Protein AF-A0A921V2U1-F1 (afdb_monomer_lite)

InterPro domains:
  IPR005200 Endo-1,3(4)-beta-glucanase [PS52008] (58-215)
  IPR005200 Endo-1,3(4)-beta-glucanase [PTHR31983] (53-215)

Radius of gyration: 26.89 Å; chains: 1; bounding box: 51×58×87 Å

Foldseek 3Di:
DDDDDDDDDDDPPDPPPPPPPPPDDPCPDDPDDPPPPDDPVVVVVVVVPDDPDPDDPPDPPCPDPPHDPDDDDPDCVVDPDDPCVCVVWNQQAADPLQPVDDDDCPDQCNQQRTDPPDLVDFGDWGDLPQWTWGQGSDPPGAIFIARQVVQKDWAPDDPNDTPDIDGDGDRPDGDDDPLSHPDHWRWHFYDDDPNWTKIWTARPVPRDIDIDTRD

Sequence (215 aa):
MKVTTWLQAAVLTATATQIPVVFGDADVGDGYNFLQGTVAGATEKLIGTISPSNTAQQDSTSGGYFAPFGTDAPSEELFQRNGSLSKIVPIINVAEEALNQPIPTNDWWGNLIHVTDQKNVTNFQAYANPYALKLPREAPYGIQTCYSYTYREMAPEVNGTFKWYNHSFHNDITLSAEEFFSYEPTYEAYAWDEGGVKLRTCDVAGGKCMDSALV

Organism: NCBI:txid325452

Secondary structure (DSSP, 8-state):
-----------------------------TT--TTTTSSHHHHHHHHTT----SS---------TTS-S--SPPPTTTS----GGGGTS---SB-GGGTTSPPPSSSTTGGGT---S-TTSPPPPEEETTEEEE--SSSSPSEEEE-GGGGEEEPPPBTTB-S-EEE-----EEE--GGGGSSPPEEEEEEE-SS-EEEEEE-TTT--EEEEEE-

pLDDT: mean 75.09, std 22.87, range [30.86, 96.5]

Structure (mmCIF, N/CA/C/O backbone):
data_AF-A0A921V2U1-F1
#
_entry.id   AF-A0A921V2U1-F1
#
loop_
_atom_site.group_PDB
_atom_site.id
_atom_site.type_symbol
_atom_site.label_atom_id
_atom_site.label_alt_id
_atom_site.label_comp_id
_atom_site.label_asym_id
_atom_site.label_entity_id
_atom_site.label_seq_id
_atom_site.pdbx_PDB_ins_code
_atom_site.Cartn_x
_atom_site.Cartn_y
_atom_site.Cartn_z
_atom_site.occupancy
_atom_site.B_iso_or_equiv
_atom_site.auth_seq_id
_atom_site.auth_comp_id
_atom_site.auth_asym_id
_atom_site.auth_atom_id
_atom_site.pdbx_PDB_model_num
ATOM 1 N N . MET A 1 1 ? 32.350 27.135 -43.087 1.00 36.09 1 MET A N 1
ATOM 2 C CA . MET A 1 1 ? 33.671 27.346 -42.453 1.00 36.09 1 MET A CA 1
ATOM 3 C C . MET A 1 1 ? 33.468 28.180 -41.195 1.00 36.09 1 MET A C 1
ATOM 5 O O . MET A 1 1 ? 32.918 29.262 -41.313 1.00 36.09 1 MET A O 1
ATOM 9 N N . LYS A 1 2 ? 33.908 27.646 -40.046 1.00 33.62 2 LYS A N 1
ATOM 10 C CA . LYS A 1 2 ? 34.035 28.270 -38.711 1.00 33.62 2 LYS A CA 1
ATOM 11 C C . LYS A 1 2 ? 32.736 28.664 -37.985 1.00 33.62 2 LYS A C 1
ATOM 13 O O . L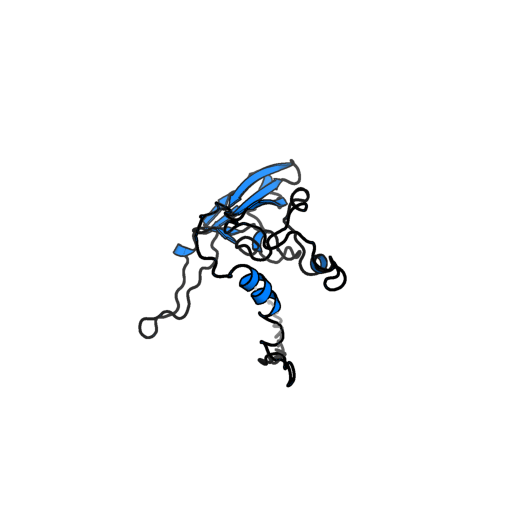YS A 1 2 ? 32.260 29.786 -38.072 1.00 33.62 2 LYS A O 1
ATOM 18 N N . VAL A 1 3 ? 32.234 27.702 -37.209 1.00 35.72 3 VAL A N 1
ATOM 19 C CA . VAL A 1 3 ? 31.329 27.907 -36.071 1.00 35.72 3 VAL A CA 1
ATOM 20 C C . VAL A 1 3 ? 32.218 28.153 -34.848 1.00 35.72 3 VAL A C 1
ATOM 22 O O . VAL A 1 3 ? 33.087 27.330 -34.563 1.00 35.72 3 VAL A O 1
ATOM 25 N N . THR A 1 4 ? 32.042 29.278 -34.159 1.00 40.25 4 THR A N 1
ATOM 26 C CA . THR A 1 4 ? 32.718 29.572 -32.884 1.00 40.25 4 THR A CA 1
ATOM 27 C C . THR A 1 4 ? 31.669 29.612 -31.785 1.00 40.25 4 THR A C 1
ATOM 29 O O . THR A 1 4 ? 30.909 30.569 -31.668 1.00 40.25 4 THR A O 1
ATOM 32 N N . THR A 1 5 ? 31.617 28.534 -31.013 1.00 39.47 5 THR A N 1
ATOM 33 C CA . THR A 1 5 ? 30.814 28.368 -29.804 1.00 39.47 5 THR A CA 1
ATOM 34 C C . THR A 1 5 ? 31.562 28.997 -28.631 1.00 39.47 5 THR A C 1
ATOM 36 O O . THR A 1 5 ? 32.700 28.626 -28.355 1.00 39.47 5 THR A O 1
ATOM 39 N N . TRP A 1 6 ? 30.934 29.938 -27.930 1.00 34.28 6 TRP A N 1
ATOM 40 C CA . TRP A 1 6 ? 31.413 30.416 -26.635 1.00 34.28 6 TRP A CA 1
ATOM 41 C C . TRP A 1 6 ? 30.780 29.550 -25.542 1.00 34.28 6 TRP A C 1
ATOM 43 O O . TRP A 1 6 ? 29.579 29.637 -25.302 1.00 34.28 6 TRP A O 1
ATOM 53 N N . LEU A 1 7 ? 31.580 28.689 -24.907 1.00 33.00 7 LEU A N 1
ATOM 54 C CA . LEU A 1 7 ? 31.216 28.026 -23.654 1.00 33.00 7 LEU A CA 1
ATOM 55 C C . LEU A 1 7 ? 31.505 28.985 -22.494 1.00 33.00 7 LEU A C 1
ATOM 57 O O . LEU A 1 7 ? 32.657 29.346 -22.263 1.00 33.00 7 LEU A O 1
ATOM 61 N N . GLN A 1 8 ? 30.474 29.357 -21.739 1.00 34.97 8 GLN A N 1
ATOM 62 C CA . GLN A 1 8 ? 30.645 29.855 -20.378 1.00 34.97 8 GLN A CA 1
ATOM 63 C C . GLN A 1 8 ? 30.523 28.665 -19.424 1.00 34.97 8 GLN A C 1
ATOM 65 O O . GLN A 1 8 ? 29.463 28.056 -19.310 1.00 34.97 8 GLN A O 1
ATOM 70 N N . ALA A 1 9 ? 31.625 28.316 -18.763 1.00 35.47 9 ALA A N 1
ATOM 71 C CA . ALA A 1 9 ? 31.624 27.382 -17.648 1.00 35.47 9 ALA A CA 1
ATOM 72 C C . ALA A 1 9 ? 31.289 28.161 -16.368 1.00 35.47 9 ALA A C 1
ATOM 74 O O . ALA A 1 9 ? 32.094 28.965 -15.901 1.00 35.47 9 ALA A O 1
ATOM 75 N N . ALA A 1 10 ? 30.102 27.936 -15.807 1.00 34.59 10 ALA A N 1
ATOM 76 C CA . ALA A 1 10 ? 29.774 28.374 -14.458 1.00 34.59 10 ALA A CA 1
ATOM 77 C C . ALA A 1 10 ? 30.182 27.266 -13.478 1.00 34.59 10 ALA A C 1
ATOM 79 O O . ALA A 1 10 ? 29.562 26.205 -13.428 1.00 34.59 10 ALA A O 1
ATOM 80 N N . VAL A 1 11 ? 31.247 27.503 -12.713 1.00 33.59 11 VAL A N 1
ATOM 81 C CA . VAL A 1 11 ? 31.607 26.670 -11.562 1.00 33.59 11 VAL A CA 1
ATOM 82 C C . VAL A 1 11 ? 30.695 27.078 -10.406 1.00 33.59 11 VAL A C 1
ATOM 84 O O . VAL A 1 11 ? 30.912 28.104 -9.769 1.00 33.59 11 VAL A O 1
ATOM 87 N N . LEU A 1 12 ? 29.651 26.291 -10.151 1.00 31.42 12 LEU A N 1
ATOM 88 C CA . LEU A 1 12 ? 28.877 26.372 -8.913 1.00 31.42 12 LEU A CA 1
ATOM 89 C C . LEU A 1 12 ? 29.642 25.616 -7.821 1.00 31.42 12 LEU A C 1
ATOM 91 O O . LEU A 1 12 ? 29.564 24.396 -7.706 1.00 31.42 12 LEU A O 1
ATOM 95 N N . THR A 1 13 ? 30.405 26.350 -7.016 1.00 32.53 13 THR A N 1
ATOM 96 C CA . THR A 1 13 ? 30.882 25.871 -5.717 1.00 32.53 13 THR A CA 1
ATOM 97 C C . THR A 1 13 ? 29.682 25.702 -4.787 1.00 32.53 13 THR A C 1
ATOM 99 O O . THR A 1 13 ? 29.199 26.673 -4.208 1.00 32.53 13 THR A O 1
ATOM 102 N N . ALA A 1 14 ? 29.187 24.471 -4.650 1.00 34.34 14 ALA A N 1
ATOM 103 C CA . ALA A 1 14 ? 28.256 24.113 -3.589 1.00 34.34 14 ALA A CA 1
ATOM 104 C C . ALA A 1 14 ? 29.018 24.136 -2.256 1.00 34.34 14 ALA A C 1
ATOM 106 O O . ALA A 1 14 ? 29.810 23.243 -1.957 1.00 34.34 14 ALA A O 1
ATOM 107 N N . THR A 1 15 ? 28.811 25.178 -1.453 1.00 32.22 15 THR A N 1
ATOM 108 C CA . THR A 1 15 ? 29.214 25.174 -0.047 1.00 32.22 15 THR A CA 1
ATOM 109 C C . THR A 1 15 ? 28.328 24.176 0.690 1.00 32.22 15 THR A C 1
ATOM 111 O O . THR A 1 15 ? 27.175 24.474 0.996 1.00 32.22 15 THR A O 1
ATOM 114 N N . ALA A 1 16 ? 28.849 22.977 0.947 1.00 35.09 16 ALA A N 1
ATOM 115 C CA . ALA A 1 16 ? 28.218 22.024 1.845 1.00 35.09 16 ALA A CA 1
ATOM 116 C C . ALA A 1 16 ? 28.264 22.595 3.270 1.00 35.09 16 ALA A C 1
ATOM 118 O O . ALA A 1 16 ? 29.286 22.524 3.950 1.00 35.09 16 ALA A O 1
ATOM 119 N N . THR A 1 17 ? 27.162 23.183 3.730 1.00 31.38 17 THR A N 1
ATOM 120 C CA . THR A 1 17 ? 26.935 23.389 5.160 1.00 31.38 17 THR A CA 1
ATOM 121 C C . THR A 1 17 ? 26.749 22.017 5.793 1.00 31.38 17 THR A C 1
ATOM 123 O O . THR A 1 17 ? 25.675 21.424 5.710 1.00 31.38 17 THR A O 1
ATOM 126 N N . GLN A 1 18 ? 27.820 21.485 6.381 1.00 32.91 18 GLN A N 1
ATOM 127 C CA . GLN A 1 18 ? 27.741 20.336 7.272 1.00 32.91 18 GLN A CA 1
ATOM 128 C C . GLN A 1 18 ? 26.907 20.749 8.487 1.00 32.91 18 GLN A C 1
ATOM 130 O O . GLN A 1 18 ? 27.381 21.478 9.355 1.00 32.91 18 GLN A O 1
ATOM 135 N N . ILE A 1 19 ? 25.650 20.309 8.532 1.00 31.53 19 ILE A N 1
ATOM 136 C CA . ILE A 1 19 ? 24.893 20.281 9.780 1.00 31.53 19 ILE A CA 1
ATOM 137 C C . ILE A 1 19 ? 25.487 19.115 10.578 1.00 31.53 19 ILE A C 1
ATOM 139 O O . ILE A 1 19 ? 25.433 17.981 10.091 1.00 31.53 19 ILE A O 1
ATOM 143 N N . PRO A 1 20 ? 26.104 19.344 11.748 1.00 30.86 20 PRO A N 1
ATOM 144 C CA . PRO A 1 20 ? 26.552 18.241 12.578 1.00 30.86 20 PRO A CA 1
ATOM 145 C C . PRO A 1 20 ? 25.321 17.435 12.997 1.00 30.86 20 PRO A C 1
ATOM 147 O O . PRO A 1 20 ? 24.426 17.946 13.669 1.00 30.86 20 PRO A O 1
ATOM 150 N N . VAL A 1 21 ? 25.267 16.172 12.574 1.00 34.09 21 VAL A N 1
ATOM 151 C CA . VAL A 1 21 ? 24.335 15.194 13.133 1.00 34.09 21 VAL A CA 1
ATOM 152 C C . VAL A 1 21 ? 24.765 14.983 14.579 1.00 34.09 21 VAL A C 1
ATOM 154 O O . VAL A 1 21 ? 25.794 14.363 14.849 1.00 34.09 21 VAL A O 1
ATOM 157 N N . VAL A 1 22 ? 24.006 15.553 15.509 1.00 31.59 22 VAL A N 1
ATOM 158 C CA . VAL A 1 22 ? 24.137 15.250 16.931 1.00 31.59 22 VAL A CA 1
ATOM 159 C C . VAL A 1 22 ? 23.578 13.843 17.123 1.00 31.59 22 VAL A C 1
ATOM 161 O O . VAL A 1 22 ? 22.370 13.649 17.192 1.00 31.59 22 VAL A O 1
ATOM 164 N N . PHE A 1 23 ? 24.463 12.848 17.161 1.00 37.97 23 PHE A N 1
ATOM 165 C CA . PHE A 1 23 ? 24.154 11.557 17.768 1.00 37.97 23 PHE A CA 1
ATOM 166 C C . PHE A 1 23 ? 24.204 11.743 19.283 1.00 37.97 23 PHE A C 1
ATOM 168 O O . PHE A 1 23 ? 25.242 11.560 19.915 1.00 37.97 23 PHE A O 1
ATOM 175 N N . GLY A 1 24 ? 23.085 12.175 19.844 1.00 33.09 24 GLY A N 1
ATOM 176 C CA . GLY A 1 24 ? 22.833 12.160 21.273 1.00 33.09 24 GLY A CA 1
ATOM 177 C C . GLY A 1 24 ? 21.366 11.834 21.459 1.00 33.09 24 GLY A C 1
ATOM 178 O O . GLY A 1 24 ? 20.521 12.546 20.914 1.00 33.09 24 GLY A O 1
ATOM 179 N N . ASP A 1 25 ? 21.069 10.750 22.177 1.00 38.81 25 ASP A N 1
ATOM 180 C CA . ASP A 1 25 ? 19.735 10.569 22.744 1.00 38.81 25 ASP A CA 1
ATOM 181 C C . ASP A 1 25 ? 19.353 11.856 23.480 1.00 38.81 25 ASP A C 1
ATOM 183 O O . ASP A 1 25 ? 20.205 12.507 24.094 1.00 38.81 25 ASP A O 1
ATOM 187 N N . ALA A 1 26 ? 18.086 12.258 23.375 1.00 46.59 26 ALA A N 1
ATOM 188 C CA . ALA A 1 26 ? 17.597 13.400 24.128 1.00 46.59 26 ALA A CA 1
ATOM 189 C C . ALA A 1 26 ? 17.880 13.148 25.615 1.00 46.59 26 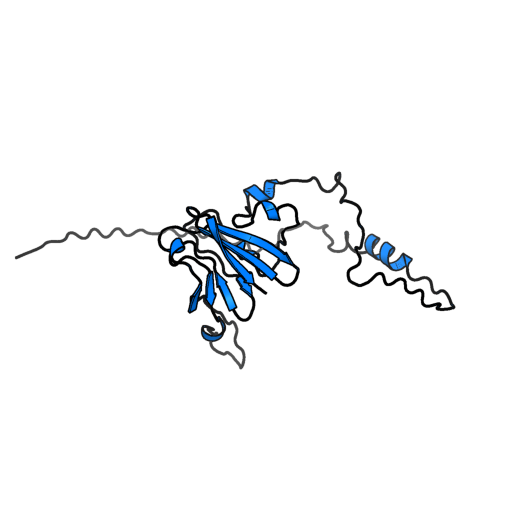ALA A C 1
ATOM 191 O O . ALA A 1 26 ? 17.394 12.166 26.175 1.00 46.59 26 ALA A O 1
ATOM 192 N N . ASP A 1 27 ? 18.688 14.018 26.225 1.00 51.81 27 ASP A N 1
ATOM 193 C CA . ASP A 1 27 ? 18.986 14.003 27.654 1.00 51.81 27 ASP A CA 1
ATOM 194 C C . ASP A 1 27 ? 17.697 14.308 28.428 1.00 51.81 27 ASP A C 1
ATOM 196 O O . ASP A 1 27 ? 17.327 15.453 28.697 1.00 51.81 27 ASP A O 1
ATOM 200 N N . VAL A 1 28 ? 16.934 13.255 28.696 1.00 56.31 28 VAL A N 1
ATOM 201 C CA . VAL A 1 28 ? 15.896 13.226 29.716 1.00 56.31 28 VAL A CA 1
ATOM 202 C C . VAL A 1 28 ? 16.651 13.283 31.037 1.00 56.31 28 VAL A C 1
ATOM 204 O O . VAL A 1 28 ? 17.180 12.274 31.472 1.00 56.31 28 VAL A O 1
ATOM 207 N N . GLY A 1 29 ? 16.800 14.476 31.614 1.00 47.84 29 GLY A N 1
ATOM 208 C CA . GLY A 1 29 ? 17.687 14.703 32.761 1.00 47.84 29 GLY A CA 1
ATOM 209 C C . GLY A 1 29 ? 17.532 13.710 33.926 1.00 47.84 29 GLY A C 1
ATOM 210 O O . GLY A 1 29 ? 16.526 13.005 34.047 1.00 47.84 29 GLY A O 1
ATOM 211 N N . ASP A 1 30 ? 18.541 13.682 34.802 1.00 47.56 30 ASP A N 1
ATOM 212 C CA . ASP A 1 30 ? 18.658 12.766 35.946 1.00 47.56 30 ASP A CA 1
ATOM 213 C C . ASP A 1 30 ? 17.358 12.681 36.769 1.00 47.56 30 ASP A C 1
ATOM 215 O O . ASP A 1 30 ? 17.042 13.549 37.586 1.00 47.56 30 ASP A O 1
ATOM 219 N N . GLY A 1 31 ? 16.581 11.621 36.538 1.00 49.28 31 GLY A N 1
ATOM 220 C CA . GLY A 1 31 ? 15.286 11.424 37.188 1.00 49.28 31 GLY A CA 1
ATOM 221 C C . GLY A 1 31 ? 14.279 10.590 36.401 1.00 49.28 31 GLY A C 1
ATOM 222 O O . GLY A 1 31 ? 13.340 10.077 37.006 1.00 49.28 31 GLY A O 1
ATOM 223 N N . TYR A 1 32 ? 14.463 10.394 35.090 1.00 43.62 32 TYR A N 1
ATOM 224 C CA . TYR A 1 32 ? 13.631 9.447 34.346 1.00 43.62 32 TYR A CA 1
ATOM 225 C C . TYR A 1 32 ? 14.032 8.005 34.691 1.00 43.62 32 TYR A C 1
ATOM 227 O O . TYR A 1 32 ? 15.164 7.571 34.492 1.00 43.62 32 TYR A O 1
ATOM 235 N N . ASN A 1 33 ? 13.091 7.234 35.226 1.00 49.22 33 ASN A N 1
ATOM 236 C CA . ASN A 1 33 ? 13.248 5.797 35.380 1.00 49.22 33 ASN A CA 1
ATOM 237 C C . ASN A 1 33 ? 12.232 5.124 34.455 1.00 49.22 33 ASN A C 1
ATOM 239 O O . ASN A 1 33 ? 11.028 5.293 34.628 1.00 49.22 33 ASN A O 1
ATOM 243 N N . PHE A 1 34 ? 12.704 4.357 33.469 1.00 45.34 34 PHE A N 1
ATOM 244 C CA . PHE A 1 34 ? 11.860 3.609 32.521 1.00 45.34 34 PHE A CA 1
ATOM 245 C C . PHE A 1 34 ? 10.819 2.710 33.225 1.00 45.34 34 PHE A C 1
ATOM 247 O O . PHE A 1 34 ? 9.774 2.375 32.670 1.00 45.34 34 PHE A O 1
ATOM 254 N N . LEU A 1 35 ? 11.079 2.356 34.486 1.00 48.06 35 LEU A N 1
ATOM 255 C CA . LEU A 1 35 ? 10.222 1.519 35.319 1.00 48.06 35 LEU A CA 1
ATOM 256 C C . LEU A 1 35 ? 9.142 2.290 36.096 1.00 48.06 35 LEU A C 1
ATOM 258 O O . LEU A 1 35 ? 8.290 1.664 36.717 1.00 48.06 35 LEU A O 1
ATOM 262 N N . GLN A 1 36 ? 9.148 3.626 36.091 1.00 47.00 36 GLN A N 1
ATOM 263 C CA . GLN A 1 36 ? 8.270 4.424 36.959 1.00 47.00 36 GLN A CA 1
ATOM 264 C C . GLN A 1 36 ? 6.812 4.496 36.478 1.00 47.00 36 GLN A C 1
ATOM 266 O O . GLN A 1 36 ? 5.949 4.939 37.230 1.00 47.00 36 GLN A O 1
ATOM 271 N N . GLY A 1 37 ? 6.530 4.045 35.251 1.00 51.06 37 GLY A N 1
ATOM 272 C CA . GLY A 1 37 ? 5.197 4.119 34.643 1.00 51.06 37 GLY A CA 1
ATOM 273 C C . GLY A 1 37 ? 4.597 2.789 34.194 1.00 51.06 37 GLY A C 1
ATOM 274 O O . GLY A 1 37 ? 3.480 2.791 33.684 1.00 51.06 37 GLY A O 1
ATOM 275 N N . THR A 1 38 ? 5.290 1.660 34.368 1.00 55.41 38 THR A N 1
ATOM 276 C CA . THR A 1 38 ? 4.850 0.402 33.753 1.00 55.41 38 THR A CA 1
ATOM 277 C C . THR A 1 38 ? 4.665 -0.703 34.782 1.00 55.41 38 THR A C 1
ATOM 279 O O . THR A 1 38 ? 5.451 -0.895 35.705 1.00 55.41 38 THR A O 1
ATOM 282 N N . VAL A 1 39 ? 3.627 -1.487 34.521 1.00 52.22 39 VAL A N 1
ATOM 283 C CA . VAL A 1 39 ? 3.285 -2.791 35.080 1.00 52.22 39 VAL A CA 1
ATOM 284 C C . VAL A 1 39 ? 2.308 -2.764 36.258 1.00 52.22 39 VAL A C 1
ATOM 286 O O . VAL A 1 39 ? 1.248 -3.326 36.061 1.00 52.22 39 VAL A O 1
ATOM 289 N N . ALA A 1 40 ? 2.515 -2.086 37.396 1.00 42.81 40 ALA A N 1
ATOM 290 C CA . ALA A 1 40 ? 1.688 -2.325 38.607 1.00 42.81 40 ALA A CA 1
ATOM 291 C C . ALA A 1 40 ? 0.148 -2.322 38.398 1.00 42.81 40 ALA A C 1
ATOM 293 O O . ALA A 1 40 ? -0.514 -3.296 38.752 1.00 42.81 40 ALA A O 1
ATOM 294 N N . GLY A 1 41 ? -0.421 -1.299 37.746 1.00 44.69 41 GLY A N 1
ATOM 295 C CA . GLY A 1 41 ? -1.868 -1.245 37.464 1.00 44.69 41 GLY A CA 1
ATOM 296 C C . GLY A 1 41 ? -2.349 -2.239 36.393 1.00 44.69 41 GLY A C 1
ATOM 297 O O . GLY A 1 41 ? -3.498 -2.675 36.412 1.00 44.69 41 GLY A O 1
ATOM 298 N N . ALA A 1 42 ? -1.465 -2.651 35.478 1.00 46.94 42 ALA A N 1
ATOM 299 C CA . ALA A 1 42 ? -1.739 -3.715 34.511 1.00 46.94 42 ALA A CA 1
ATOM 300 C C . ALA A 1 42 ? -1.588 -5.112 35.145 1.00 46.94 42 ALA A C 1
ATOM 302 O O . ALA A 1 42 ? -2.354 -6.018 34.816 1.00 46.94 42 ALA A O 1
ATOM 303 N N . THR A 1 43 ? -0.664 -5.285 36.099 1.00 46.97 43 THR A N 1
ATOM 304 C CA . THR A 1 43 ? -0.513 -6.514 36.885 1.00 46.97 43 THR A CA 1
ATOM 305 C C . THR A 1 43 ? -1.684 -6.708 37.828 1.00 46.97 43 THR A C 1
ATOM 307 O O . THR A 1 43 ? -2.134 -7.833 37.968 1.00 46.97 43 THR A O 1
ATOM 310 N N . GLU A 1 44 ? -2.226 -5.661 38.451 1.00 45.59 44 GLU A N 1
ATOM 311 C CA . GLU A 1 44 ? -3.405 -5.803 39.318 1.00 45.59 44 GLU A CA 1
ATOM 312 C C . GLU A 1 44 ? -4.631 -6.305 38.540 1.00 45.59 44 GLU A C 1
ATOM 314 O O . GLU A 1 44 ? -5.371 -7.155 39.040 1.00 45.59 44 GLU A O 1
ATOM 319 N N . LYS A 1 45 ? -4.778 -5.903 37.268 1.00 47.41 45 LYS A N 1
ATOM 320 C CA . LYS A 1 45 ? -5.805 -6.446 36.361 1.00 47.41 45 LYS A CA 1
ATOM 321 C C . LYS A 1 45 ? -5.541 -7.907 35.947 1.00 47.41 45 LYS A C 1
ATOM 323 O O . LYS A 1 45 ? -6.483 -8.609 35.596 1.00 47.41 45 LYS A O 1
ATOM 328 N N . LEU A 1 46 ? -4.288 -8.373 36.011 1.00 47.12 46 LEU A N 1
ATOM 329 C CA . LEU A 1 46 ? -3.878 -9.763 35.741 1.00 47.12 46 LEU A CA 1
ATOM 330 C C . LEU A 1 46 ? -3.938 -10.667 36.989 1.00 47.12 46 LEU A C 1
ATOM 332 O O . LEU A 1 46 ? -4.229 -11.855 36.878 1.00 47.12 46 LEU A O 1
ATOM 336 N N . ILE A 1 47 ? -3.671 -10.124 38.180 1.00 44.44 47 ILE A N 1
ATOM 337 C CA . ILE A 1 47 ? -3.612 -10.868 39.450 1.00 44.44 47 ILE A CA 1
ATOM 338 C C . ILE A 1 47 ? -5.020 -11.139 40.003 1.00 44.44 47 ILE A C 1
ATOM 340 O O . ILE A 1 47 ? -5.221 -12.135 40.700 1.00 44.44 47 ILE A O 1
ATOM 344 N N . GLY A 1 48 ? -6.023 -10.337 39.622 1.00 42.22 48 GLY A N 1
ATOM 345 C CA . GLY A 1 48 ? -7.429 -10.552 39.986 1.00 42.22 48 GLY A CA 1
ATOM 346 C C . GLY A 1 48 ? -8.034 -11.895 39.541 1.00 42.22 48 GLY A C 1
ATOM 347 O O . GLY A 1 48 ? -9.106 -12.255 40.022 1.00 42.22 48 GLY A O 1
ATOM 348 N N . THR A 1 49 ? -7.355 -12.663 38.681 1.00 46.94 49 THR A N 1
ATOM 349 C CA . THR A 1 49 ? -7.857 -13.942 38.141 1.00 46.94 49 THR A CA 1
ATOM 350 C C . THR A 1 49 ? -7.133 -15.176 38.693 1.00 46.94 49 THR A C 1
ATOM 352 O O . THR A 1 49 ? -7.471 -16.295 38.319 1.00 46.94 49 THR A O 1
ATOM 355 N N . ILE A 1 50 ? -6.157 -15.030 39.599 1.00 42.00 50 ILE A N 1
ATOM 356 C CA . ILE A 1 50 ? -5.426 -16.178 40.164 1.00 42.00 50 ILE A CA 1
ATOM 357 C C . ILE A 1 50 ? -5.650 -16.242 41.676 1.00 42.00 50 ILE A C 1
ATOM 359 O O . ILE A 1 50 ? -4.775 -15.937 42.480 1.00 42.00 50 ILE A O 1
ATOM 363 N N . SER A 1 51 ? -6.849 -16.671 42.070 1.00 40.47 51 SER A N 1
ATOM 364 C CA . SER A 1 51 ? -7.052 -17.298 43.379 1.00 40.47 51 SER A CA 1
ATOM 365 C C . SER A 1 51 ? -6.984 -18.818 43.201 1.00 40.47 51 SER A C 1
ATOM 367 O O . SER A 1 51 ? -7.648 -19.336 42.304 1.00 40.47 51 SER A O 1
ATOM 369 N N . PRO A 1 52 ? -6.221 -19.565 44.019 1.00 40.53 52 PRO A N 1
ATOM 370 C CA . PRO A 1 52 ? -6.216 -21.019 43.957 1.00 40.53 52 PRO A CA 1
ATOM 371 C C . PRO A 1 52 ? -7.518 -21.546 44.573 1.00 40.53 52 PRO A C 1
ATOM 373 O O . PRO A 1 52 ? -7.589 -21.809 45.773 1.00 40.53 52 PRO A O 1
ATOM 376 N N . SER A 1 53 ? -8.574 -21.682 43.770 1.00 37.19 53 SER A N 1
ATOM 377 C CA . SER A 1 53 ? -9.745 -22.455 44.170 1.00 37.19 53 SER A CA 1
ATOM 378 C C . SER A 1 53 ? -9.524 -23.922 43.811 1.00 37.19 53 SER A C 1
ATOM 380 O O . SER A 1 53 ? -9.405 -24.323 42.654 1.00 37.19 53 SER A O 1
ATOM 382 N N . ASN A 1 54 ? -9.446 -24.747 44.851 1.00 48.50 54 ASN A N 1
ATOM 383 C CA . ASN A 1 54 ? -9.616 -26.186 44.724 1.00 48.50 54 ASN A CA 1
ATOM 384 C C . ASN A 1 54 ? -10.970 -26.474 44.046 1.00 48.50 54 ASN A C 1
ATOM 386 O O . ASN A 1 54 ? -11.955 -25.806 44.348 1.00 48.50 54 ASN A O 1
ATOM 390 N N . THR A 1 55 ? -11.000 -27.500 43.187 1.00 42.59 55 THR A N 1
ATOM 391 C CA . THR A 1 55 ? -12.086 -27.933 42.274 1.00 42.59 55 THR A CA 1
ATOM 392 C C . THR A 1 55 ? -12.217 -27.131 40.975 1.00 42.59 55 THR A C 1
ATOM 394 O O . THR A 1 55 ? -13.006 -26.203 40.847 1.00 42.59 55 THR A O 1
ATOM 397 N N . ALA A 1 56 ? -11.455 -27.558 39.964 1.00 36.19 56 ALA A N 1
ATOM 398 C CA . ALA A 1 56 ? -11.611 -27.116 38.585 1.00 36.19 56 ALA A CA 1
ATOM 399 C C . ALA A 1 56 ? -12.884 -27.726 37.973 1.00 36.19 56 ALA A C 1
ATOM 401 O O . ALA A 1 56 ? -12.855 -28.804 37.380 1.00 36.19 56 ALA A O 1
ATOM 402 N N . GLN A 1 57 ? -14.009 -27.028 38.113 1.00 40.31 57 GLN A N 1
ATOM 403 C CA . GLN A 1 57 ? -15.046 -27.067 37.092 1.00 40.31 57 GLN A CA 1
ATOM 404 C C . GLN A 1 57 ? -14.562 -26.141 35.975 1.00 40.31 57 GLN A C 1
ATOM 406 O O . GLN A 1 57 ? -14.419 -24.937 36.170 1.00 40.31 57 GLN A O 1
ATOM 411 N N . GLN A 1 58 ? -14.198 -26.731 34.839 1.00 40.91 58 GLN A N 1
ATOM 412 C CA . GLN A 1 58 ? -13.751 -26.014 33.653 1.00 40.91 58 GLN A CA 1
ATOM 413 C C . GLN A 1 58 ? -14.956 -25.274 33.057 1.00 40.91 58 GLN A C 1
ATOM 415 O O . GLN A 1 58 ? -15.633 -25.784 32.166 1.00 40.91 58 GLN A O 1
ATOM 420 N N . ASP A 1 59 ? -15.260 -24.095 33.598 1.00 40.84 59 ASP A N 1
ATOM 421 C CA . ASP A 1 59 ? -16.218 -23.186 32.987 1.00 40.84 59 ASP A CA 1
ATOM 422 C C . ASP A 1 59 ? -15.668 -22.753 31.627 1.00 40.84 59 ASP A C 1
ATOM 424 O O . ASP A 1 59 ? -14.551 -22.256 31.486 1.00 40.84 59 ASP A O 1
ATOM 428 N N . SER A 1 60 ? -16.479 -22.988 30.601 1.00 48.50 60 SER A N 1
ATOM 429 C CA . SER A 1 60 ? -16.223 -22.681 29.195 1.00 48.50 60 SER A CA 1
ATOM 430 C C . SER A 1 60 ? -16.290 -21.169 28.906 1.00 48.50 60 SER A C 1
ATOM 432 O O . SER A 1 60 ? -16.833 -20.747 27.884 1.00 48.50 60 SER A O 1
ATOM 434 N N . THR A 1 61 ? -15.755 -20.318 29.779 1.00 52.25 61 THR A N 1
ATOM 435 C CA . THR A 1 61 ? -15.634 -18.877 29.533 1.00 52.25 61 THR A CA 1
ATOM 436 C C . THR A 1 61 ? -14.336 -18.605 28.780 1.00 52.25 61 THR A C 1
ATOM 438 O O . THR A 1 61 ? -13.365 -18.053 29.287 1.00 52.25 61 THR A O 1
ATOM 441 N N . SER A 1 62 ? -14.333 -19.024 27.515 1.00 50.50 62 SER A N 1
ATOM 442 C CA . SER A 1 62 ? -13.354 -18.623 26.508 1.00 50.50 62 SER A CA 1
ATOM 443 C C . SER A 1 62 ? -13.429 -17.104 26.293 1.00 50.50 62 SER A C 1
ATOM 445 O O . SER A 1 62 ? -14.022 -16.627 25.324 1.00 50.50 62 SER A O 1
ATOM 447 N N . GLY A 1 63 ? -12.801 -16.328 27.173 1.00 61.97 63 GLY A N 1
ATOM 448 C CA . GLY A 1 63 ? -12.239 -15.036 26.791 1.00 61.97 63 GLY A CA 1
ATOM 449 C C . GLY A 1 63 ? -11.095 -15.319 25.822 1.00 61.97 63 GLY A C 1
ATOM 450 O O . GLY A 1 63 ? -9.962 -15.515 26.246 1.00 61.97 63 GLY A O 1
ATOM 451 N N . GLY A 1 64 ? -11.426 -15.503 24.542 1.00 79.25 64 GLY A N 1
ATOM 452 C CA . GLY A 1 64 ? -10.478 -15.935 23.514 1.00 79.25 64 GLY A CA 1
ATOM 453 C C . GLY A 1 64 ? -9.375 -14.903 23.263 1.00 79.25 64 GLY A C 1
ATOM 454 O O . GLY A 1 64 ? -9.511 -13.743 23.638 1.00 79.25 64 GLY A O 1
ATOM 455 N N . TYR A 1 65 ? -8.305 -15.309 22.573 1.00 83.75 65 TYR A N 1
ATOM 456 C CA . TYR A 1 65 ? -7.162 -14.447 22.220 1.00 83.75 65 TYR A CA 1
ATOM 457 C C . TYR A 1 65 ? -7.533 -13.130 21.506 1.00 83.75 65 TYR A C 1
ATOM 459 O O . TYR A 1 65 ? -6.756 -12.184 21.548 1.00 83.75 65 TYR A O 1
ATOM 467 N N . PHE A 1 66 ? -8.715 -13.059 20.888 1.00 86.62 66 PHE A N 1
ATOM 468 C CA . PHE A 1 66 ? -9.238 -11.875 20.195 1.00 86.62 66 PHE A CA 1
ATOM 469 C C . PHE A 1 66 ? -10.261 -11.069 21.018 1.00 86.62 66 PHE A C 1
ATOM 471 O O . PHE A 1 66 ? -10.911 -10.169 20.489 1.00 86.62 66 PHE A O 1
ATOM 478 N N . ALA A 1 67 ? -10.466 -11.397 22.298 1.00 90.69 67 ALA A N 1
ATOM 479 C CA . ALA A 1 67 ? -11.383 -10.651 23.153 1.00 90.69 67 ALA A CA 1
ATOM 480 C C . ALA A 1 67 ? -10.801 -9.264 23.505 1.00 90.69 67 ALA A C 1
ATOM 482 O O . ALA A 1 67 ? -9.609 -9.156 23.805 1.00 90.69 67 ALA A O 1
ATOM 483 N N . PRO A 1 68 ? -11.620 -8.196 23.513 1.00 88.31 68 PRO A N 1
ATOM 484 C CA . PRO A 1 68 ? -11.151 -6.864 23.873 1.00 88.31 68 PRO A CA 1
ATOM 485 C C . PRO A 1 68 ? -10.752 -6.795 25.356 1.00 88.31 68 PRO A C 1
ATOM 487 O O . PRO A 1 68 ? -11.474 -7.269 26.231 1.00 88.31 68 PRO A O 1
ATOM 490 N N . PHE A 1 69 ? -9.634 -6.127 25.655 1.00 88.69 69 PHE A N 1
ATOM 491 C CA . PHE A 1 69 ? -9.191 -5.855 27.035 1.00 88.69 69 PHE A CA 1
ATOM 492 C C . PHE A 1 69 ? -10.110 -4.874 27.798 1.00 88.69 69 PHE A C 1
ATOM 494 O O . PHE A 1 69 ? -10.057 -4.781 29.032 1.00 88.69 69 PHE A O 1
ATOM 501 N N . GLY A 1 70 ? -10.919 -4.118 27.055 1.00 89.25 70 GLY A N 1
ATOM 502 C CA . GLY A 1 70 ? -11.911 -3.155 27.520 1.00 89.25 70 GLY A CA 1
ATOM 503 C C . GLY A 1 70 ? -12.576 -2.466 26.327 1.00 89.25 70 GLY A C 1
ATOM 504 O O . GLY A 1 70 ? -11.994 -2.406 25.245 1.00 89.25 70 GLY A O 1
ATOM 505 N N . THR A 1 71 ? -13.797 -1.974 26.515 1.00 91.56 71 THR A N 1
ATOM 506 C CA . THR A 1 71 ? -14.570 -1.255 25.482 1.00 91.56 71 THR A CA 1
ATOM 507 C C . THR A 1 71 ? -14.826 0.205 25.846 1.00 91.56 71 THR A C 1
ATOM 509 O O . THR A 1 71 ? -15.464 0.926 25.083 1.00 91.56 71 THR A O 1
ATOM 512 N N . ASP A 1 72 ? -14.360 0.634 27.019 1.00 93.00 72 ASP A N 1
ATOM 513 C CA . ASP A 1 72 ? -14.499 2.009 27.480 1.00 93.00 72 ASP A CA 1
ATOM 514 C C . ASP A 1 72 ? -13.626 2.938 26.630 1.00 93.00 72 ASP A C 1
ATOM 516 O O . ASP A 1 72 ? -12.504 2.594 26.248 1.00 93.00 72 ASP A O 1
ATOM 520 N N . ALA A 1 73 ? -14.145 4.128 26.331 1.00 90.06 73 ALA A N 1
ATOM 521 C CA . ALA A 1 73 ? -13.389 5.130 25.594 1.00 90.06 73 ALA A CA 1
ATOM 522 C C . ALA A 1 73 ? -12.171 5.615 26.412 1.00 90.06 73 ALA A C 1
ATOM 524 O O . ALA A 1 73 ? -12.244 5.671 27.645 1.00 90.06 73 ALA A O 1
ATOM 525 N N . PRO A 1 74 ? -11.064 6.014 25.756 1.00 91.06 74 PRO A N 1
ATOM 526 C CA . PRO A 1 74 ? -9.952 6.675 26.433 1.00 91.06 74 PRO A CA 1
ATOM 527 C C . PRO A 1 74 ? -10.415 7.924 27.196 1.00 91.06 74 PRO A C 1
ATOM 529 O O . PRO A 1 74 ? -11.350 8.605 26.777 1.00 91.06 74 PRO A O 1
ATOM 532 N N . SER A 1 75 ? -9.744 8.247 28.306 1.00 93.25 75 SER A N 1
ATOM 533 C CA . SER A 1 75 ? -10.052 9.457 29.079 1.00 93.25 75 SER A CA 1
ATOM 534 C C . SER A 1 75 ? -9.831 10.713 28.236 1.00 93.25 75 SER A C 1
ATOM 536 O O . SER A 1 75 ? -8.701 11.002 27.850 1.00 93.25 75 SER A O 1
ATOM 538 N N . GLU A 1 76 ? -10.891 11.486 28.007 1.00 93.62 76 GLU A N 1
ATOM 539 C CA . GLU A 1 76 ? -10.830 12.763 27.279 1.00 93.62 76 GLU A CA 1
ATOM 540 C C . GLU A 1 76 ? -10.088 13.859 28.076 1.00 93.62 76 GLU A C 1
ATOM 542 O O . GLU A 1 76 ? -9.628 14.842 27.497 1.00 93.62 76 GLU A O 1
ATOM 547 N N . GLU A 1 77 ? -9.929 13.692 29.398 1.00 93.94 77 GLU A N 1
ATOM 548 C CA . GLU A 1 77 ? -9.124 14.595 30.238 1.00 93.94 77 GLU A CA 1
ATOM 549 C C . GLU A 1 77 ? -7.620 14.400 30.003 1.00 93.94 77 GLU A C 1
ATOM 551 O O . GLU A 1 77 ? -6.859 15.367 30.008 1.00 93.94 77 GLU A O 1
ATOM 556 N N . LEU A 1 78 ? -7.196 13.151 29.778 1.00 94.31 78 LEU A N 1
ATOM 557 C CA . LEU A 1 78 ? -5.796 12.789 29.534 1.00 94.31 78 LEU A CA 1
ATOM 558 C C . LEU A 1 78 ? -5.435 12.824 28.043 1.00 94.31 78 LEU A C 1
ATOM 560 O O . LEU A 1 78 ? -4.316 13.190 27.688 1.00 94.31 78 LEU A O 1
ATOM 564 N N . PHE A 1 79 ? -6.374 12.448 27.172 1.00 93.00 79 PHE A N 1
ATOM 565 C CA . PHE A 1 79 ? -6.175 12.298 25.732 1.00 93.00 79 PHE A CA 1
ATOM 566 C C . PHE A 1 79 ? -7.155 13.179 24.963 1.00 93.00 79 PHE A C 1
ATOM 568 O O . PHE A 1 79 ? -8.229 12.749 24.549 1.00 93.00 79 PHE A O 1
ATOM 575 N N . GLN A 1 80 ? -6.761 14.429 24.738 1.00 91.38 80 GLN A N 1
ATOM 576 C CA . GLN A 1 80 ? -7.554 15.354 23.937 1.00 91.38 80 GLN A CA 1
ATOM 577 C C . GLN A 1 80 ? -7.511 14.960 22.460 1.00 91.38 80 GLN A C 1
ATOM 579 O O . GLN A 1 80 ? -6.441 14.859 21.853 1.00 91.38 80 GLN A O 1
ATOM 584 N N . ARG A 1 81 ? -8.686 14.784 21.853 1.00 89.44 81 ARG A N 1
ATOM 585 C CA . ARG A 1 81 ? -8.798 14.482 20.422 1.00 89.44 81 ARG A CA 1
ATOM 586 C C . ARG A 1 81 ? -8.256 15.632 19.583 1.00 89.44 81 ARG A C 1
ATOM 588 O O . ARG A 1 81 ? -8.680 16.778 19.722 1.00 89.44 81 ARG A O 1
ATOM 595 N N . ASN A 1 82 ? -7.355 15.311 18.660 1.00 86.81 82 ASN A N 1
ATOM 596 C CA . ASN A 1 82 ? -6.755 16.296 17.774 1.00 86.81 82 ASN A CA 1
ATOM 597 C C . ASN A 1 82 ? -6.567 15.730 16.357 1.00 86.81 82 ASN A C 1
ATOM 599 O O . ASN A 1 82 ? -5.828 14.772 16.154 1.00 86.81 82 ASN A O 1
ATOM 603 N N . GLY A 1 83 ? -7.204 16.358 15.364 1.00 83.12 83 GLY A N 1
ATOM 604 C CA . GLY A 1 83 ? -7.073 16.004 13.944 1.00 83.12 83 GLY A CA 1
ATOM 605 C C . GLY A 1 83 ? -5.885 16.654 13.225 1.00 83.12 83 GLY A C 1
ATOM 606 O O . GLY A 1 83 ? -5.754 16.506 12.013 1.00 83.12 83 GLY A O 1
ATOM 607 N N . SER A 1 84 ? -5.023 17.395 13.929 1.00 87.00 84 SER A N 1
ATOM 608 C CA . SER A 1 84 ? -3.926 18.168 13.320 1.00 87.00 84 SER A CA 1
ATOM 609 C C . SER A 1 84 ? -2.905 17.310 12.577 1.00 87.00 84 SER A C 1
ATOM 611 O O . SER A 1 84 ? -2.247 17.825 11.677 1.00 87.00 84 SER A O 1
ATOM 613 N N . LEU A 1 85 ? -2.799 16.016 12.901 1.00 82.25 85 LEU A N 1
ATOM 614 C CA . LEU A 1 85 ? -1.886 15.095 12.223 1.00 82.25 85 LEU A CA 1
ATOM 615 C C . LEU A 1 85 ? -2.180 14.991 10.720 1.00 82.25 85 LEU A C 1
ATOM 617 O O . LEU A 1 85 ? -1.245 14.923 9.930 1.00 82.25 85 LEU A O 1
ATOM 621 N N . SER A 1 86 ? -3.452 15.098 10.318 1.00 80.50 86 SER A N 1
ATOM 622 C CA . SER A 1 86 ? -3.864 15.089 8.903 1.00 80.50 86 SER A CA 1
ATOM 623 C C . SER A 1 86 ? -3.226 16.205 8.067 1.00 80.50 86 SER A C 1
ATOM 625 O O . SER A 1 86 ? -3.088 16.064 6.857 1.00 80.50 86 SER A O 1
ATOM 627 N N . LYS A 1 87 ? -2.795 17.304 8.705 1.00 82.44 87 LYS A N 1
ATOM 628 C CA . LYS A 1 87 ? -2.107 18.420 8.039 1.00 82.44 87 LYS A CA 1
ATOM 629 C C . LYS A 1 87 ? -0.634 18.127 7.761 1.00 82.44 87 LYS A C 1
ATOM 631 O O . LYS A 1 87 ? -0.045 18.774 6.906 1.00 82.44 87 LYS A O 1
ATOM 636 N N . ILE A 1 88 ? -0.036 17.218 8.531 1.00 80.69 88 ILE A N 1
ATOM 637 C CA . ILE A 1 88 ? 1.389 16.870 8.461 1.00 80.69 88 ILE A CA 1
ATOM 638 C C . ILE A 1 88 ? 1.571 15.589 7.643 1.00 80.69 88 ILE A C 1
ATOM 640 O O . ILE A 1 88 ? 2.501 15.488 6.850 1.00 80.69 88 ILE A O 1
ATOM 644 N N . VAL A 1 89 ? 0.670 14.623 7.832 1.00 80.00 89 VAL A N 1
ATOM 645 C CA . VAL A 1 89 ? 0.698 13.306 7.195 1.00 80.00 89 VAL A CA 1
ATOM 646 C C . VAL A 1 89 ? -0.691 13.017 6.616 1.00 80.00 89 VAL A C 1
ATOM 648 O O . VAL A 1 89 ? -1.492 12.317 7.241 1.00 80.00 89 VAL A O 1
ATOM 651 N N . PRO A 1 90 ? -1.033 13.604 5.456 1.00 82.50 90 PRO A N 1
ATOM 652 C CA . PRO A 1 90 ? -2.322 13.361 4.830 1.00 82.50 90 PRO A CA 1
ATOM 653 C C . PRO A 1 90 ? -2.436 11.913 4.330 1.00 82.50 90 PRO A C 1
ATOM 655 O O . PRO A 1 90 ? -1.458 11.286 3.912 1.00 82.50 90 PRO A O 1
ATOM 658 N N . ILE A 1 91 ? -3.664 11.402 4.358 1.00 86.38 91 ILE A N 1
ATOM 659 C CA . ILE A 1 91 ? -4.075 10.169 3.681 1.00 86.38 91 ILE A CA 1
ATOM 660 C C . ILE A 1 91 ? -4.613 10.563 2.302 1.00 86.38 91 ILE A C 1
ATOM 662 O O . ILE A 1 91 ? -5.668 11.177 2.201 1.00 86.38 91 ILE A O 1
ATOM 666 N N . ILE A 1 92 ? -3.846 10.311 1.239 1.00 85.81 92 ILE A N 1
ATOM 667 C CA . ILE A 1 92 ? -4.161 10.844 -0.103 1.00 85.81 92 ILE A CA 1
ATOM 668 C C . ILE A 1 92 ? -4.938 9.834 -0.946 1.00 85.81 92 ILE A C 1
ATOM 670 O O . ILE A 1 92 ? -5.802 10.219 -1.724 1.00 85.81 92 ILE A O 1
ATOM 674 N N . ASN A 1 93 ? -4.646 8.545 -0.780 1.00 89.69 93 ASN A N 1
ATOM 675 C CA . ASN A 1 93 ? -5.209 7.482 -1.611 1.00 89.69 93 ASN A CA 1
ATOM 676 C C . ASN A 1 93 ? -6.158 6.592 -0.788 1.00 89.69 93 ASN A C 1
ATOM 678 O O . ASN A 1 93 ? -6.038 5.370 -0.821 1.00 89.69 93 ASN A O 1
ATOM 682 N N . VAL A 1 94 ? -7.052 7.184 0.007 1.00 92.88 94 VAL A N 1
ATOM 683 C CA . VAL A 1 94 ? -8.084 6.457 0.770 1.00 92.88 94 VAL A CA 1
ATOM 684 C C . VAL A 1 94 ? -9.448 6.925 0.292 1.00 92.88 94 VAL A C 1
ATOM 686 O O . VAL A 1 94 ? -9.689 8.128 0.231 1.00 92.88 94 VAL A O 1
ATOM 689 N N . ALA A 1 95 ? -10.323 5.979 -0.040 1.00 93.44 95 ALA A N 1
ATOM 690 C CA . ALA A 1 95 ? -11.675 6.288 -0.482 1.00 93.44 95 ALA A CA 1
ATOM 691 C C . ALA A 1 95 ? -12.475 6.948 0.654 1.00 93.44 95 ALA A C 1
ATOM 693 O O . ALA A 1 95 ? -12.361 6.543 1.815 1.00 93.44 95 ALA A O 1
ATOM 694 N N . GLU A 1 96 ? -13.306 7.941 0.334 1.00 92.44 96 GLU A N 1
ATOM 695 C CA . GLU A 1 96 ? -14.096 8.669 1.335 1.00 92.44 96 GLU A CA 1
ATOM 696 C C . GLU A 1 96 ? -15.020 7.721 2.116 1.00 92.44 96 GLU A C 1
ATOM 698 O O . GLU A 1 96 ? -15.143 7.830 3.339 1.00 92.44 96 GLU A O 1
ATOM 703 N N . GLU A 1 97 ? -15.593 6.720 1.439 1.00 93.12 97 GLU A N 1
ATOM 704 C CA . GLU A 1 97 ? -16.437 5.701 2.062 1.00 93.12 97 GLU A CA 1
ATOM 705 C C . GLU A 1 97 ? -15.709 4.836 3.104 1.00 93.12 97 GLU A C 1
ATOM 707 O O . GLU A 1 97 ? -16.365 4.255 3.970 1.00 93.12 97 GLU A O 1
ATOM 712 N N . ALA A 1 98 ? -14.375 4.767 3.052 1.00 93.12 98 ALA A N 1
ATOM 713 C CA . ALA A 1 98 ? -13.548 3.962 3.946 1.00 93.12 98 ALA A CA 1
ATOM 714 C C . ALA A 1 98 ? -13.065 4.736 5.188 1.00 93.12 98 ALA A C 1
ATOM 716 O O . ALA A 1 98 ? -12.424 4.162 6.066 1.00 93.12 98 ALA A O 1
ATOM 717 N N . LEU A 1 99 ? -13.384 6.031 5.306 1.00 90.69 99 LEU A N 1
ATOM 718 C CA . LEU A 1 99 ? -13.012 6.861 6.462 1.00 90.69 99 LEU A CA 1
ATOM 719 C C . LEU A 1 99 ? -13.866 6.593 7.713 1.00 90.69 99 LEU A C 1
ATOM 721 O O . LEU A 1 99 ? -13.614 7.157 8.778 1.00 90.69 99 LEU A O 1
ATOM 725 N N . ASN A 1 100 ? -14.882 5.736 7.601 1.00 90.69 100 ASN A N 1
ATOM 726 C CA . ASN A 1 100 ? -15.730 5.305 8.712 1.00 90.69 100 ASN A CA 1
ATOM 727 C C . ASN A 1 100 ? -15.110 4.181 9.565 1.00 90.69 100 ASN A C 1
ATOM 729 O O . ASN A 1 100 ? -15.697 3.796 10.577 1.00 90.69 100 ASN A O 1
ATOM 733 N N . GLN A 1 101 ? -13.945 3.665 9.172 1.00 89.44 101 GLN A N 1
ATOM 734 C CA . GLN A 1 101 ? -13.217 2.610 9.868 1.00 89.44 101 GLN A CA 1
ATOM 735 C C . GLN A 1 101 ? -11.785 3.056 10.208 1.00 89.44 101 GLN A C 1
ATOM 737 O O . GLN A 1 101 ? -11.225 3.921 9.531 1.00 89.44 101 GLN A O 1
ATOM 742 N N . PRO A 1 102 ? -11.164 2.485 11.257 1.00 91.00 102 PRO A N 1
ATOM 743 C CA . PRO A 1 102 ? -9.777 2.783 11.590 1.00 91.00 102 PRO A CA 1
ATOM 744 C C . PRO A 1 102 ? -8.828 2.420 10.443 1.00 91.00 102 PRO A C 1
ATOM 746 O O . PRO A 1 102 ? -8.852 1.298 9.932 1.00 91.00 102 PRO A O 1
ATOM 749 N N . ILE A 1 103 ? -7.966 3.366 10.073 1.00 91.56 103 ILE A N 1
ATOM 750 C CA . ILE A 1 103 ? -6.898 3.152 9.095 1.00 91.56 103 ILE A CA 1
ATOM 751 C C . ILE A 1 103 ? -5.657 2.658 9.850 1.00 91.56 103 ILE A C 1
ATOM 753 O O . ILE A 1 103 ? -5.200 3.352 10.765 1.00 91.56 103 ILE A O 1
ATOM 757 N N . PRO A 1 104 ? -5.096 1.489 9.504 1.00 90.56 104 PRO A N 1
ATOM 758 C CA . PRO A 1 104 ? -3.889 0.990 10.144 1.00 90.56 104 PRO A CA 1
ATOM 759 C C . PRO A 1 104 ? -2.680 1.850 9.756 1.00 90.56 104 PRO A C 1
ATOM 761 O O . PRO A 1 104 ? -2.449 2.154 8.588 1.00 90.56 104 PRO A O 1
ATOM 764 N N . THR A 1 105 ? -1.885 2.242 10.751 1.00 88.38 105 THR A N 1
ATOM 765 C CA . THR A 1 105 ? -0.722 3.130 10.565 1.00 88.38 105 THR A CA 1
ATOM 766 C C . THR A 1 105 ? 0.589 2.380 10.345 1.00 88.38 105 THR A C 1
ATOM 768 O O . THR A 1 105 ? 1.579 2.979 9.933 1.00 88.38 105 THR A O 1
ATOM 771 N N . ASN A 1 106 ? 0.621 1.080 10.647 1.00 90.31 106 ASN 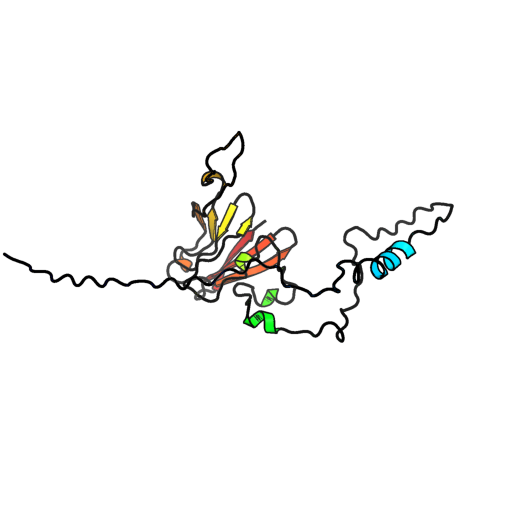A N 1
ATOM 772 C CA . ASN A 1 106 ? 1.833 0.255 10.648 1.00 90.31 106 ASN A CA 1
ATOM 773 C C . ASN A 1 106 ? 1.690 -1.024 9.812 1.00 90.31 106 ASN A C 1
ATOM 775 O O . ASN A 1 106 ? 2.501 -1.938 9.955 1.00 90.31 106 ASN A O 1
ATOM 779 N N . ASP A 1 107 ? 0.690 -1.074 8.934 1.00 93.00 107 ASP A N 1
ATOM 780 C CA . ASP A 1 107 ? 0.524 -2.183 8.001 1.00 93.00 107 ASP A CA 1
ATOM 781 C C . ASP A 1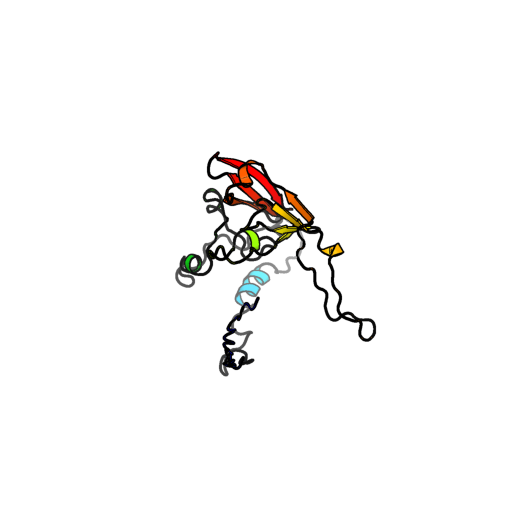 107 ? 1.509 -2.101 6.834 1.00 93.00 107 ASP A C 1
ATOM 783 O O . ASP A 1 107 ? 1.951 -1.028 6.412 1.00 93.00 107 ASP A O 1
ATOM 787 N N . TRP A 1 108 ? 1.826 -3.268 6.272 1.00 92.69 108 TRP A N 1
ATOM 788 C CA . TRP A 1 108 ? 2.820 -3.442 5.209 1.00 92.69 108 TRP A CA 1
ATOM 789 C C . TRP A 1 108 ? 2.495 -2.665 3.920 1.00 92.69 108 TRP A C 1
ATOM 791 O O . TRP A 1 108 ? 3.387 -2.396 3.109 1.00 92.69 108 TRP A O 1
ATOM 801 N N . TRP A 1 109 ? 1.229 -2.283 3.734 1.00 93.12 109 TRP A N 1
ATOM 802 C CA . TRP A 1 109 ? 0.725 -1.517 2.597 1.00 93.12 109 TRP A CA 1
ATOM 803 C C . TRP A 1 109 ? 0.552 -0.017 2.881 1.00 93.12 109 TRP A C 1
ATOM 805 O O . TRP A 1 109 ? 0.119 0.713 1.991 1.00 93.12 109 TRP A O 1
ATOM 815 N N . GLY A 1 110 ? 0.937 0.488 4.061 1.00 91.00 110 GLY A N 1
ATOM 816 C CA . GLY A 1 110 ? 0.767 1.901 4.439 1.00 91.00 110 GLY A CA 1
ATOM 817 C C . GLY A 1 110 ? 1.383 2.909 3.451 1.00 91.00 110 GLY A C 1
ATOM 818 O O . GLY A 1 110 ? 0.866 4.012 3.271 1.00 91.00 110 GLY A O 1
ATOM 819 N N . ASN A 1 111 ? 2.424 2.505 2.715 1.00 89.75 111 ASN A N 1
ATOM 820 C CA . ASN A 1 111 ? 3.030 3.297 1.635 1.00 89.75 111 ASN A CA 1
ATOM 821 C C . ASN A 1 111 ? 2.061 3.627 0.483 1.00 89.75 111 ASN A C 1
ATOM 823 O O . ASN A 1 111 ? 2.307 4.561 -0.276 1.00 89.75 111 ASN A O 1
ATOM 827 N N . LEU A 1 112 ? 0.979 2.861 0.316 1.00 90.25 112 LEU A N 1
ATOM 828 C CA . LEU A 1 112 ? 0.014 3.057 -0.767 1.00 90.25 112 LEU A CA 1
ATOM 829 C C . LEU A 1 112 ? -0.981 4.176 -0.461 1.00 90.25 112 LEU A C 1
ATOM 831 O O . LEU A 1 112 ? -1.454 4.822 -1.393 1.00 90.25 112 LEU A O 1
ATOM 835 N N . ILE A 1 113 ? -1.271 4.424 0.821 1.00 89.12 113 ILE A N 1
ATOM 836 C CA . ILE A 1 113 ? -2.205 5.467 1.280 1.00 89.12 113 ILE A CA 1
ATOM 837 C C . ILE A 1 113 ? -1.507 6.785 1.621 1.00 89.12 113 ILE A C 1
ATOM 839 O O . ILE A 1 113 ? -2.118 7.855 1.535 1.00 89.12 113 ILE A O 1
ATOM 843 N N . HIS A 1 114 ? -0.220 6.707 1.960 1.00 76.56 114 HIS A N 1
ATOM 844 C CA . HIS A 1 114 ? 0.631 7.847 2.249 1.00 76.56 114 HIS A CA 1
ATOM 845 C C . HIS A 1 114 ? 1.591 8.086 1.098 1.00 76.56 114 HIS A C 1
ATOM 847 O O . HIS A 1 114 ? 2.603 7.410 0.931 1.00 76.56 114 HIS A O 1
ATOM 853 N N . VAL A 1 115 ? 1.290 9.116 0.326 1.00 63.72 115 VAL A N 1
ATOM 854 C CA . VAL A 1 115 ? 2.249 9.716 -0.587 1.00 63.72 115 VAL A CA 1
ATOM 855 C C . VAL A 1 115 ? 2.326 11.178 -0.199 1.00 63.72 115 VAL A C 1
ATOM 857 O O . VAL A 1 115 ? 1.325 11.760 0.204 1.00 63.72 115 VAL A O 1
ATOM 860 N N . THR A 1 116 ? 3.505 11.780 -0.284 1.00 57.91 116 THR A N 1
ATOM 861 C CA . THR A 1 116 ? 3.573 13.240 -0.327 1.00 57.91 116 THR A CA 1
ATOM 862 C C . THR A 1 116 ? 2.646 13.760 -1.434 1.00 57.91 116 THR A C 1
ATOM 864 O O . THR A 1 116 ? 2.522 13.174 -2.507 1.00 57.91 116 THR A O 1
ATOM 867 N N . ASP A 1 117 ? 1.979 14.872 -1.168 1.00 58.94 117 ASP A N 1
ATOM 868 C CA . ASP A 1 117 ? 1.182 15.621 -2.142 1.00 58.94 117 ASP A CA 1
ATOM 869 C C . ASP A 1 117 ? 2.005 16.121 -3.348 1.00 58.94 117 ASP A C 1
ATOM 871 O O . ASP A 1 117 ? 1.456 16.556 -4.364 1.00 58.94 117 ASP A O 1
ATOM 875 N N . GLN A 1 118 ? 3.333 16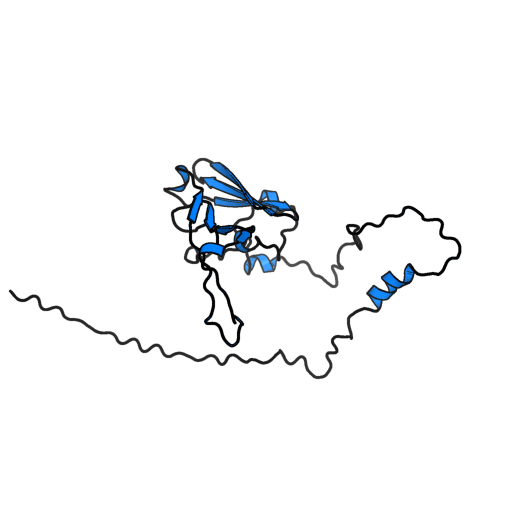.037 -3.265 1.00 61.25 118 GLN A N 1
ATOM 876 C CA . GLN A 1 118 ? 4.247 16.426 -4.321 1.00 61.25 118 GLN A CA 1
ATOM 877 C C . GLN A 1 118 ? 4.278 15.380 -5.437 1.00 61.25 118 GLN A C 1
ATOM 879 O O . GLN A 1 118 ? 4.936 14.346 -5.336 1.00 61.25 118 GLN A O 1
ATOM 884 N N . LYS A 1 119 ? 3.654 15.718 -6.572 1.00 60.22 119 LYS A N 1
ATOM 885 C CA . LYS A 1 119 ? 3.668 14.904 -7.803 1.00 60.22 119 LYS A CA 1
ATOM 886 C C . LYS A 1 119 ? 5.068 14.554 -8.327 1.00 60.22 119 LYS A C 1
ATOM 888 O O . LYS A 1 119 ? 5.206 13.590 -9.067 1.00 60.22 119 LYS A O 1
ATOM 893 N N . ASN A 1 120 ? 6.094 15.312 -7.935 1.00 56.50 120 ASN A N 1
ATOM 894 C CA . ASN A 1 120 ? 7.484 15.098 -8.353 1.00 56.50 120 ASN A CA 1
ATOM 895 C C . ASN A 1 120 ? 8.205 14.005 -7.544 1.00 56.50 120 ASN A C 1
ATOM 897 O O . ASN A 1 120 ? 9.380 13.739 -7.791 1.00 56.50 120 ASN A O 1
ATOM 901 N N . VAL A 1 121 ? 7.545 13.407 -6.550 1.00 61.41 121 VAL A N 1
ATOM 902 C CA . VAL A 1 121 ? 8.117 12.337 -5.735 1.00 61.41 121 VAL A CA 1
ATOM 903 C C . VAL A 1 121 ? 7.452 11.025 -6.122 1.00 61.41 121 VAL A C 1
ATOM 905 O O . VAL A 1 121 ? 6.240 10.853 -6.014 1.00 61.41 121 VAL A O 1
ATOM 908 N N . THR A 1 122 ? 8.259 10.075 -6.585 1.00 64.25 122 THR A N 1
ATOM 909 C CA . THR A 1 122 ? 7.793 8.716 -6.867 1.00 64.25 122 THR A CA 1
ATOM 910 C C . THR A 1 122 ? 7.191 8.070 -5.620 1.00 64.25 122 THR A C 1
ATOM 912 O O . THR A 1 122 ? 7.815 8.091 -4.561 1.00 64.25 122 THR A O 1
ATOM 915 N N . ASN A 1 123 ? 6.036 7.413 -5.764 1.00 77.50 123 ASN A N 1
ATOM 916 C CA . ASN A 1 123 ? 5.444 6.620 -4.683 1.00 77.50 123 ASN A CA 1
ATOM 917 C C . ASN A 1 123 ? 6.402 5.514 -4.213 1.00 77.50 123 ASN A C 1
ATOM 919 O O . ASN A 1 123 ? 7.161 4.941 -5.011 1.00 77.50 123 ASN A O 1
ATOM 923 N N . PHE A 1 124 ? 6.320 5.190 -2.925 1.00 86.25 124 PHE A N 1
ATOM 924 C CA . PHE A 1 124 ? 6.994 4.035 -2.346 1.00 86.25 124 PHE A CA 1
ATOM 925 C C . PHE A 1 124 ? 6.195 2.758 -2.612 1.00 86.25 124 PHE A C 1
ATOM 927 O O . PHE A 1 124 ? 4.972 2.775 -2.739 1.00 86.25 124 PHE A O 1
ATOM 934 N N . GLN A 1 125 ? 6.909 1.646 -2.723 1.00 90.25 125 GLN A N 1
ATOM 935 C CA . GLN A 1 125 ? 6.328 0.334 -2.951 1.00 90.25 125 GLN A CA 1
ATOM 936 C C . GLN A 1 125 ? 5.768 -0.279 -1.658 1.00 90.25 125 GLN A C 1
ATOM 938 O O . GLN A 1 125 ? 6.289 -0.038 -0.567 1.00 90.25 125 GLN A O 1
ATOM 943 N N . ALA A 1 126 ? 4.742 -1.114 -1.795 1.00 92.88 126 ALA A N 1
ATOM 944 C CA . ALA A 1 126 ? 4.282 -2.043 -0.767 1.00 92.88 126 ALA A CA 1
ATOM 945 C C . ALA A 1 126 ? 4.741 -3.465 -1.097 1.00 92.88 126 ALA A C 1
ATOM 947 O O . ALA A 1 126 ? 4.903 -3.805 -2.268 1.00 92.88 126 ALA A O 1
ATOM 948 N N . TYR A 1 127 ? 4.941 -4.297 -0.078 1.00 92.56 127 TYR A N 1
ATOM 949 C CA . TYR A 1 127 ? 5.483 -5.648 -0.235 1.00 92.56 127 TYR A CA 1
ATOM 950 C C . TYR A 1 127 ? 4.435 -6.707 0.137 1.00 92.56 127 TYR A C 1
ATOM 952 O O . TYR A 1 127 ? 4.381 -7.150 1.281 1.00 92.56 127 TYR A O 1
ATOM 960 N N . ALA A 1 128 ? 3.626 -7.118 -0.844 1.00 92.38 128 ALA A N 1
ATOM 961 C CA . ALA A 1 128 ? 2.619 -8.180 -0.730 1.00 92.38 128 ALA A CA 1
ATOM 962 C C . ALA A 1 128 ? 3.245 -9.529 -1.111 1.00 92.38 128 ALA A C 1
ATOM 964 O O . ALA A 1 128 ? 2.940 -10.089 -2.159 1.00 92.38 128 ALA A O 1
ATOM 965 N N . ASN A 1 129 ? 4.258 -9.967 -0.363 1.00 90.31 129 ASN A N 1
ATOM 966 C CA . ASN A 1 129 ? 5.155 -11.058 -0.763 1.00 90.31 129 ASN A CA 1
ATOM 967 C C . ASN A 1 129 ? 4.456 -12.206 -1.539 1.00 90.31 129 ASN A C 1
ATOM 969 O O . ASN A 1 129 ? 3.468 -12.755 -1.063 1.00 90.31 129 ASN A O 1
ATOM 973 N N . PRO A 1 130 ? 4.995 -12.629 -2.698 1.00 93.25 130 PRO A N 1
ATOM 974 C CA . PRO A 1 130 ? 6.376 -12.409 -3.120 1.00 93.25 130 PRO A CA 1
ATOM 975 C C . PRO A 1 130 ? 6.607 -11.165 -3.993 1.00 93.25 130 PRO A C 1
ATOM 977 O O . PRO A 1 130 ? 7.734 -10.956 -4.448 1.00 93.25 130 PRO A O 1
ATOM 980 N N . TYR A 1 131 ? 5.574 -10.362 -4.252 1.00 94.38 131 TYR A N 1
ATOM 981 C CA . TYR A 1 131 ? 5.666 -9.218 -5.156 1.00 94.38 131 TYR A CA 1
ATOM 982 C C . TYR A 1 131 ? 5.730 -7.895 -4.397 1.00 94.38 131 TYR A C 1
ATOM 984 O O . TYR A 1 131 ? 5.020 -7.674 -3.416 1.00 94.38 131 TYR A O 1
ATOM 992 N N . ALA A 1 132 ? 6.558 -6.983 -4.896 1.00 94.00 132 ALA A N 1
ATOM 993 C CA . ALA A 1 132 ? 6.462 -5.575 -4.561 1.00 94.00 132 ALA A CA 1
ATOM 994 C C . ALA A 1 132 ? 5.535 -4.879 -5.562 1.00 94.00 132 ALA A C 1
ATOM 996 O O . ALA A 1 132 ? 5.574 -5.152 -6.763 1.00 94.00 132 ALA A O 1
ATOM 997 N N . LEU A 1 133 ? 4.712 -3.966 -5.061 1.00 93.56 133 LEU A N 1
ATOM 998 C CA . LEU A 1 133 ? 3.695 -3.251 -5.818 1.00 93.56 133 LEU A CA 1
ATOM 999 C C . LEU A 1 133 ? 3.899 -1.754 -5.679 1.00 93.56 133 LEU A C 1
ATOM 1001 O O . LEU A 1 133 ? 4.202 -1.263 -4.593 1.00 93.56 133 LEU A O 1
ATOM 1005 N N . LYS A 1 134 ? 3.699 -1.021 -6.768 1.00 92.06 134 LYS A N 1
ATOM 1006 C CA . LYS A 1 134 ? 3.824 0.433 -6.790 1.00 92.06 134 LYS A CA 1
ATOM 1007 C C . LYS A 1 134 ? 2.708 1.050 -7.619 1.00 92.06 134 LYS A C 1
ATOM 1009 O O . LYS A 1 134 ? 2.388 0.572 -8.704 1.00 92.06 134 LYS A O 1
ATOM 1014 N N . LEU A 1 135 ? 2.150 2.139 -7.103 1.00 91.50 135 LEU A N 1
ATOM 1015 C CA . LEU A 1 135 ? 1.188 2.983 -7.809 1.00 91.50 135 LEU A CA 1
ATOM 1016 C C . LEU A 1 135 ? 1.975 4.146 -8.423 1.00 91.50 135 LEU A C 1
ATOM 1018 O O . LEU A 1 135 ? 2.488 4.970 -7.673 1.00 91.50 135 LEU A O 1
ATOM 1022 N N . PRO A 1 136 ? 2.196 4.209 -9.738 1.00 89.00 136 PRO A N 1
ATOM 1023 C CA . PRO A 1 136 ? 3.033 5.233 -10.340 1.00 89.00 136 PRO A CA 1
ATOM 1024 C C . PRO A 1 136 ? 2.285 6.569 -10.492 1.00 89.00 136 PRO A C 1
ATOM 1026 O O . PRO A 1 136 ? 1.105 6.607 -10.843 1.00 89.00 136 PRO A O 1
ATOM 1029 N N . ARG A 1 137 ? 3.009 7.671 -10.249 1.00 84.25 137 ARG A N 1
ATOM 1030 C CA . ARG A 1 137 ? 2.568 9.067 -10.475 1.00 84.25 137 ARG A CA 1
ATOM 1031 C C . ARG A 1 137 ? 2.897 9.579 -11.881 1.00 84.25 137 ARG A C 1
ATOM 1033 O O . ARG A 1 137 ? 2.437 10.641 -12.288 1.00 84.25 137 ARG A O 1
ATOM 1040 N N . GLU A 1 138 ? 3.670 8.799 -12.629 1.00 85.69 138 GLU A N 1
ATOM 1041 C CA . GLU A 1 138 ? 4.067 9.066 -14.008 1.00 85.69 138 GLU A CA 1
ATOM 1042 C C . GLU A 1 138 ? 3.682 7.874 -14.884 1.00 85.69 138 GLU A C 1
ATOM 1044 O O . GLU A 1 138 ? 3.649 6.733 -14.418 1.00 85.69 138 GLU A O 1
ATOM 1049 N N . ALA A 1 139 ? 3.395 8.132 -16.159 1.00 86.19 139 ALA A N 1
ATOM 1050 C CA . ALA A 1 139 ? 3.067 7.073 -17.101 1.00 86.19 139 ALA A CA 1
ATOM 1051 C C . ALA A 1 139 ? 4.244 6.076 -17.261 1.00 86.19 139 ALA A C 1
ATOM 1053 O O . ALA A 1 139 ? 5.402 6.496 -17.271 1.00 86.19 139 ALA A O 1
ATOM 1054 N N . PRO A 1 140 ? 3.983 4.766 -17.443 1.00 89.12 140 PRO A N 1
ATOM 1055 C CA . PRO A 1 140 ? 2.666 4.148 -17.591 1.00 89.12 140 PRO A CA 1
ATOM 1056 C C . PRO A 1 140 ? 1.924 4.013 -16.253 1.00 89.12 140 PRO A C 1
ATOM 1058 O O . PRO A 1 140 ? 2.449 3.438 -15.297 1.00 89.12 140 PRO A O 1
ATOM 1061 N N . TYR A 1 141 ? 0.687 4.517 -16.224 1.00 91.31 141 TYR A N 1
ATOM 1062 C CA . TYR A 1 141 ? -0.203 4.464 -15.066 1.00 91.31 141 TYR A CA 1
ATOM 1063 C C . TYR A 1 141 ? -0.784 3.059 -14.853 1.00 91.31 141 TYR A C 1
ATOM 1065 O O . TYR A 1 141 ? -0.822 2.259 -15.789 1.00 91.31 141 TYR A O 1
ATOM 1073 N N . GLY A 1 142 ? -1.246 2.754 -13.638 1.00 92.19 142 GLY A N 1
ATOM 1074 C CA . GLY A 1 142 ? -1.812 1.449 -13.277 1.00 92.19 142 GLY A CA 1
ATOM 1075 C C . GLY A 1 142 ? -1.174 0.856 -12.022 1.00 92.19 142 GLY A C 1
ATOM 1076 O O . GLY A 1 142 ? -0.769 1.583 -11.123 1.00 92.19 142 GLY A O 1
ATOM 1077 N N . ILE A 1 143 ? -1.065 -0.467 -11.948 1.00 93.94 143 ILE A N 1
ATOM 1078 C CA . ILE A 1 143 ? -0.395 -1.167 -10.846 1.00 93.94 143 ILE A CA 1
ATOM 1079 C C . ILE A 1 143 ? 0.895 -1.779 -11.385 1.00 93.94 143 ILE A C 1
ATOM 1081 O O . ILE A 1 143 ? 0.859 -2.698 -12.203 1.00 93.94 143 ILE A O 1
ATOM 1085 N N . GLN A 1 144 ? 2.036 -1.260 -10.937 1.00 94.19 144 GLN A N 1
ATOM 1086 C CA . GLN A 1 144 ? 3.350 -1.806 -11.267 1.00 94.19 144 GLN A CA 1
ATOM 1087 C C . GLN A 1 144 ? 3.700 -2.926 -10.297 1.00 94.19 144 GLN A C 1
ATOM 1089 O O . GLN A 1 144 ? 3.513 -2.784 -9.087 1.00 94.19 144 GLN A O 1
ATOM 1094 N N . THR A 1 145 ? 4.239 -4.015 -10.827 1.00 94.88 145 THR A N 1
ATOM 1095 C CA . THR A 1 145 ? 4.609 -5.210 -10.065 1.00 94.88 145 THR A CA 1
ATOM 1096 C C . THR A 1 145 ? 6.081 -5.540 -10.278 1.00 94.88 145 THR A C 1
ATOM 1098 O O . THR A 1 145 ? 6.625 -5.325 -11.360 1.00 94.88 145 THR A O 1
ATOM 1101 N N . CYS A 1 146 ? 6.725 -6.042 -9.229 1.00 95.12 146 CYS A N 1
ATOM 1102 C CA . CYS A 1 146 ? 8.138 -6.401 -9.206 1.00 95.12 146 CYS A CA 1
ATOM 1103 C C . CYS A 1 146 ? 8.317 -7.698 -8.419 1.00 95.12 146 CYS A C 1
ATOM 1105 O O . CYS A 1 146 ? 7.931 -7.772 -7.249 1.00 95.12 146 CYS A O 1
ATOM 1107 N N . TYR A 1 147 ? 8.950 -8.706 -9.007 1.00 95.44 147 TYR A N 1
ATOM 1108 C CA . TYR A 1 147 ? 9.457 -9.860 -8.276 1.00 95.44 147 TYR A CA 1
ATOM 1109 C C . TYR A 1 147 ? 10.880 -9.568 -7.782 1.00 95.44 147 TYR A C 1
ATOM 1111 O O . TYR A 1 147 ? 11.886 -9.949 -8.384 1.00 95.44 147 TYR A O 1
ATOM 1119 N N . SER A 1 148 ? 10.957 -8.877 -6.640 1.00 90.44 148 SER A N 1
ATOM 1120 C CA . SER A 1 148 ? 12.190 -8.320 -6.062 1.00 90.44 148 SER A CA 1
ATOM 1121 C C . SER A 1 148 ? 13.339 -9.315 -5.886 1.00 90.44 148 SER A C 1
ATOM 1123 O O . SER A 1 148 ? 14.500 -8.909 -5.868 1.00 90.44 148 SER A O 1
ATOM 1125 N N . TYR A 1 149 ? 13.048 -10.612 -5.765 1.00 90.94 149 TYR A N 1
ATOM 1126 C CA . TYR A 1 149 ? 14.071 -11.640 -5.585 1.00 90.94 149 TYR A CA 1
ATOM 1127 C C . TYR A 1 149 ? 15.072 -11.700 -6.752 1.00 90.94 149 TYR A C 1
ATOM 1129 O O . TYR A 1 149 ? 16.266 -11.889 -6.520 1.00 90.94 149 TYR A O 1
ATOM 1137 N N . THR A 1 150 ? 14.610 -11.496 -7.991 1.00 91.62 150 THR A N 1
ATOM 1138 C CA . THR A 1 150 ? 15.463 -11.523 -9.195 1.00 91.62 150 THR A CA 1
ATOM 1139 C C . THR A 1 150 ? 16.472 -10.375 -9.221 1.00 91.62 150 THR A C 1
ATOM 1141 O O . THR A 1 150 ? 17.553 -10.514 -9.786 1.00 91.62 150 THR A O 1
ATOM 1144 N N . TYR A 1 151 ? 16.139 -9.259 -8.574 1.00 91.75 151 TYR A N 1
ATOM 1145 C CA . TYR A 1 151 ? 16.916 -8.017 -8.580 1.00 91.75 151 TYR A CA 1
ATOM 1146 C C . TYR A 1 151 ? 17.709 -7.811 -7.288 1.00 91.75 151 TYR A C 1
ATOM 1148 O O . TYR A 1 151 ? 18.072 -6.686 -6.943 1.00 91.75 151 TYR A O 1
ATOM 1156 N N . ARG A 1 152 ? 17.941 -8.888 -6.530 1.00 92.19 152 ARG A N 1
ATOM 1157 C CA . ARG A 1 152 ? 18.651 -8.804 -5.259 1.00 92.19 152 ARG A CA 1
ATOM 1158 C C . ARG A 1 152 ? 20.141 -8.572 -5.484 1.00 92.19 152 ARG A C 1
ATOM 1160 O O . ARG A 1 152 ? 20.834 -9.404 -6.065 1.00 92.19 152 ARG A O 1
ATOM 1167 N N . GLU A 1 153 ? 20.639 -7.490 -4.911 1.00 92.50 153 GLU A N 1
ATOM 1168 C CA . GLU A 1 153 ? 22.060 -7.193 -4.807 1.00 92.50 153 GLU A CA 1
ATOM 1169 C C . GLU A 1 153 ? 22.550 -7.573 -3.413 1.00 92.50 153 GLU A C 1
ATOM 1171 O O . GLU A 1 153 ? 21.915 -7.253 -2.407 1.00 92.50 153 GLU A O 1
ATOM 1176 N N . MET A 1 154 ? 23.683 -8.266 -3.350 1.00 93.81 154 MET A N 1
ATOM 1177 C CA . MET A 1 154 ? 24.312 -8.675 -2.097 1.00 93.81 154 MET A CA 1
ATOM 1178 C C . MET A 1 154 ? 25.609 -7.891 -1.919 1.00 93.81 154 MET A C 1
ATOM 1180 O O . MET A 1 154 ? 26.346 -7.667 -2.883 1.00 93.81 154 MET A O 1
ATOM 1184 N N . ALA A 1 155 ? 25.920 -7.519 -0.680 1.00 94.62 155 ALA A N 1
ATOM 1185 C CA . ALA A 1 155 ? 27.247 -7.023 -0.340 1.00 94.62 155 ALA A CA 1
ATOM 1186 C C . ALA A 1 155 ? 28.335 -8.052 -0.716 1.00 94.62 155 ALA A C 1
ATOM 1188 O O . ALA A 1 155 ? 28.053 -9.250 -0.747 1.00 94.62 155 ALA A O 1
ATOM 1189 N N . PRO A 1 156 ? 29.597 -7.636 -0.916 1.00 94.62 156 PRO A N 1
ATOM 1190 C CA . PRO A 1 156 ? 30.707 -8.578 -0.930 1.00 94.62 156 PRO A CA 1
ATOM 1191 C C . PRO A 1 156 ? 30.750 -9.385 0.372 1.00 94.62 156 PRO A C 1
ATOM 1193 O O . PRO A 1 156 ? 30.539 -8.845 1.462 1.00 94.62 156 PRO A O 1
ATOM 1196 N N . GLU A 1 157 ? 31.026 -10.677 0.250 1.00 96.38 157 GLU A N 1
ATOM 1197 C CA . GLU A 1 157 ? 31.138 -11.574 1.394 1.00 96.38 157 GLU A CA 1
ATOM 1198 C C . GLU A 1 157 ? 32.397 -11.257 2.211 1.00 96.38 157 GLU A C 1
ATOM 1200 O O . GLU A 1 157 ? 33.487 -11.086 1.661 1.00 96.38 157 GLU A O 1
ATOM 1205 N N . VAL A 1 158 ? 32.258 -11.208 3.536 1.00 94.62 158 VAL A N 1
ATOM 1206 C CA . VAL A 1 158 ? 33.387 -11.109 4.466 1.00 94.62 158 VAL A CA 1
ATOM 1207 C C . VAL A 1 158 ? 33.237 -12.220 5.497 1.00 94.62 158 VAL A C 1
ATOM 1209 O O . VAL A 1 158 ? 32.265 -12.243 6.249 1.00 94.62 158 VAL A O 1
ATOM 1212 N N . ASN A 1 159 ? 34.198 -13.149 5.534 1.00 94.19 159 ASN A N 1
ATOM 1213 C CA . ASN A 1 159 ? 34.221 -14.288 6.462 1.00 94.19 159 ASN A CA 1
ATOM 1214 C C . ASN A 1 159 ? 32.928 -15.140 6.456 1.00 94.19 159 ASN A C 1
ATOM 1216 O O . ASN A 1 159 ? 32.407 -15.461 7.524 1.00 94.19 159 ASN A O 1
ATOM 1220 N N . GLY A 1 160 ? 32.373 -15.499 5.293 1.00 92.94 160 GLY A N 1
ATOM 1221 C CA . GLY A 1 160 ? 31.174 -16.351 5.242 1.00 92.94 160 GLY A CA 1
ATOM 1222 C C . GLY A 1 160 ? 29.844 -15.620 5.432 1.00 92.94 160 GLY A C 1
ATOM 1223 O O . GLY A 1 160 ? 28.805 -16.272 5.469 1.00 92.94 160 GLY A O 1
ATOM 1224 N N . THR A 1 161 ? 29.845 -14.291 5.608 1.00 92.94 161 THR A N 1
ATOM 1225 C CA . THR A 1 161 ? 28.634 -13.511 5.917 1.00 92.94 161 THR A CA 1
ATOM 1226 C C . THR A 1 161 ? 28.474 -12.308 4.989 1.00 92.94 161 THR A C 1
ATOM 1228 O O . THR A 1 161 ? 29.436 -11.604 4.672 1.00 92.94 161 THR A O 1
ATOM 1231 N N . PHE A 1 162 ? 27.227 -12.038 4.596 1.00 94.31 162 PHE A N 1
ATOM 1232 C CA . PHE A 1 162 ? 26.830 -10.837 3.863 1.00 94.31 162 PHE A CA 1
ATOM 1233 C C . PHE A 1 162 ? 26.358 -9.753 4.834 1.00 94.31 162 PHE A C 1
ATOM 1235 O O . PHE A 1 162 ? 25.489 -9.997 5.666 1.00 94.31 162 PHE A O 1
ATOM 1242 N N . LYS A 1 163 ? 26.906 -8.537 4.720 1.00 94.50 163 LYS A N 1
ATOM 1243 C CA . LYS A 1 163 ? 26.527 -7.411 5.595 1.00 94.50 163 LYS A CA 1
ATOM 1244 C C . LYS A 1 163 ? 25.122 -6.877 5.306 1.00 94.50 163 LYS A C 1
ATOM 1246 O O . LYS A 1 163 ? 24.433 -6.433 6.217 1.00 94.50 163 LYS A O 1
ATOM 1251 N N . TRP A 1 164 ? 24.740 -6.849 4.037 1.00 93.69 164 TRP A N 1
ATOM 1252 C CA . TRP A 1 164 ? 23.459 -6.331 3.584 1.00 93.69 164 TRP A CA 1
ATOM 1253 C C . TRP A 1 164 ? 23.067 -7.008 2.279 1.00 93.69 164 TRP A C 1
ATOM 1255 O O . TRP A 1 164 ? 23.911 -7.522 1.538 1.00 93.69 164 TRP A O 1
ATOM 1265 N N . TYR A 1 165 ? 21.774 -6.965 2.011 1.00 93.19 165 TYR A N 1
ATOM 1266 C CA . TYR A 1 165 ? 21.217 -7.183 0.695 1.00 93.19 165 TYR A CA 1
ATOM 1267 C C . TYR A 1 165 ? 20.188 -6.094 0.432 1.00 93.19 165 TYR A C 1
ATOM 1269 O O . TYR A 1 165 ? 19.593 -5.552 1.363 1.00 93.19 165 TYR A O 1
ATOM 1277 N N . ASN A 1 166 ? 20.016 -5.754 -0.833 1.00 91.94 166 ASN A N 1
ATOM 1278 C CA . ASN A 1 166 ? 19.008 -4.812 -1.270 1.00 91.94 166 ASN A CA 1
ATOM 1279 C C . ASN A 1 166 ? 18.238 -5.418 -2.437 1.00 91.94 166 ASN A C 1
ATOM 1281 O O . ASN A 1 166 ? 18.749 -6.269 -3.159 1.00 91.94 166 ASN A O 1
ATOM 1285 N N . HIS A 1 167 ? 17.015 -4.960 -2.623 1.00 89.56 167 HIS A N 1
ATOM 1286 C CA . HIS A 1 167 ? 16.223 -5.219 -3.808 1.00 89.56 167 HIS A CA 1
ATOM 1287 C C . HIS A 1 167 ? 15.687 -3.880 -4.288 1.00 89.56 167 HIS A C 1
ATOM 1289 O O . HIS A 1 167 ? 14.807 -3.277 -3.667 1.00 89.56 167 HIS A O 1
ATOM 1295 N N . SER A 1 168 ? 16.243 -3.424 -5.404 1.00 85.81 168 SER A N 1
ATOM 1296 C CA . SER A 1 168 ? 15.718 -2.276 -6.126 1.00 85.81 168 SER A CA 1
ATOM 1297 C C . SER A 1 168 ? 14.354 -2.632 -6.714 1.00 85.81 168 SER A C 1
ATOM 1299 O O . SER A 1 168 ? 14.096 -3.779 -7.087 1.00 85.81 168 SER A O 1
ATOM 1301 N N . PHE A 1 169 ? 13.451 -1.656 -6.783 1.00 89.69 169 PHE A N 1
ATOM 1302 C CA . PHE A 1 169 ? 12.185 -1.859 -7.477 1.00 89.69 169 PHE A CA 1
ATOM 1303 C C . PHE A 1 169 ? 12.424 -1.787 -8.987 1.00 89.69 169 PHE A C 1
ATOM 1305 O O . PHE A 1 169 ? 12.870 -0.756 -9.491 1.00 89.69 169 PHE A O 1
ATOM 1312 N N . HIS A 1 170 ? 12.087 -2.859 -9.697 1.00 92.00 170 HIS A N 1
ATOM 1313 C CA . HIS A 1 170 ? 12.063 -2.915 -11.152 1.00 92.00 170 HIS A CA 1
ATOM 1314 C C . HIS A 1 170 ? 10.631 -3.197 -11.589 1.00 92.00 170 HIS A C 1
ATOM 1316 O O . HIS A 1 170 ? 9.993 -4.103 -11.069 1.00 92.00 170 HIS A O 1
ATOM 1322 N N . ASN A 1 171 ? 10.096 -2.393 -12.504 1.00 92.88 171 ASN A N 1
ATOM 1323 C CA . ASN A 1 171 ? 8.765 -2.660 -13.027 1.00 92.88 171 ASN A CA 1
ATOM 1324 C C . ASN A 1 171 ? 8.833 -3.825 -14.024 1.00 92.88 171 ASN A C 1
ATOM 1326 O O . ASN A 1 171 ? 9.281 -3.628 -15.155 1.00 92.88 171 ASN A O 1
ATOM 1330 N N . ASP A 1 172 ? 8.387 -5.005 -13.603 1.00 95.00 172 ASP A N 1
ATOM 1331 C CA . ASP A 1 172 ? 8.339 -6.205 -14.441 1.00 95.00 172 ASP A CA 1
ATOM 1332 C C . ASP A 1 172 ? 7.117 -6.160 -15.357 1.00 95.00 172 ASP A C 1
ATOM 1334 O O . ASP A 1 172 ? 7.204 -6.426 -16.557 1.00 95.00 172 ASP A O 1
ATOM 1338 N N . ILE A 1 173 ? 5.965 -5.818 -14.773 1.00 94.50 173 ILE A N 1
ATOM 1339 C CA . ILE A 1 173 ? 4.667 -5.750 -15.444 1.00 94.50 173 ILE A CA 1
ATOM 1340 C C . ILE A 1 173 ? 3.859 -4.597 -14.845 1.00 94.50 173 ILE A C 1
ATOM 1342 O O . ILE A 1 173 ? 3.707 -4.508 -13.623 1.00 94.50 173 ILE A O 1
ATOM 1346 N N . THR A 1 174 ? 3.257 -3.782 -15.718 1.00 94.25 174 THR A N 1
ATOM 1347 C CA . THR A 1 174 ? 2.199 -2.834 -15.348 1.00 94.25 174 THR A CA 1
ATOM 1348 C C . THR A 1 174 ? 0.839 -3.400 -15.742 1.00 94.25 174 THR A C 1
ATOM 1350 O O . THR A 1 174 ? 0.572 -3.601 -16.927 1.00 94.25 174 THR A O 1
ATOM 1353 N N . LEU A 1 175 ? -0.044 -3.596 -14.766 1.00 94.38 175 LEU A N 1
ATOM 1354 C CA . LEU A 1 175 ? -1.467 -3.828 -15.010 1.00 94.38 175 LEU A CA 1
ATOM 1355 C C . LEU A 1 175 ? -2.148 -2.471 -15.203 1.00 94.38 175 LEU A C 1
ATOM 1357 O O . LEU A 1 175 ? -2.144 -1.645 -14.292 1.00 94.38 175 LEU A O 1
ATOM 1361 N N . SER A 1 176 ? -2.680 -2.218 -16.395 1.00 93.62 176 SER A N 1
ATOM 1362 C CA . SER A 1 176 ? -3.230 -0.917 -16.786 1.00 93.62 176 SER A CA 1
ATOM 1363 C C . SER A 1 176 ? -4.466 -1.072 -17.674 1.00 93.62 176 SER A C 1
ATOM 1365 O O . SER A 1 176 ? -4.838 -2.186 -18.043 1.00 93.62 176 SER A O 1
ATOM 1367 N N . ALA A 1 177 ? -5.080 0.053 -18.030 1.00 90.94 177 ALA A N 1
ATOM 1368 C CA . ALA A 1 177 ? -6.208 0.150 -18.945 1.00 90.94 177 ALA A CA 1
ATOM 1369 C C . ALA A 1 177 ? -5.924 1.203 -20.027 1.00 90.94 177 ALA A C 1
ATOM 1371 O O . ALA A 1 177 ? -5.116 2.111 -19.823 1.00 90.94 177 ALA A O 1
ATOM 1372 N N . GLU A 1 178 ? -6.599 1.093 -21.173 1.00 89.62 178 GLU A N 1
ATOM 1373 C CA . GLU A 1 178 ? -6.467 2.059 -22.274 1.00 89.62 178 GLU A CA 1
ATOM 1374 C C . GLU A 1 178 ? -6.861 3.471 -21.818 1.00 89.62 178 GLU A C 1
ATOM 1376 O O . GLU A 1 178 ? -6.208 4.454 -22.165 1.00 89.62 178 GLU A O 1
ATOM 1381 N N . GLU A 1 179 ? -7.859 3.561 -20.941 1.00 87.81 179 GLU A N 1
ATOM 1382 C CA . GLU A 1 179 ? -8.313 4.806 -20.336 1.00 87.81 179 GLU A CA 1
ATOM 1383 C C . GLU A 1 179 ? -7.222 5.510 -19.501 1.00 87.81 179 GLU A C 1
ATOM 1385 O O . GLU A 1 179 ? -7.221 6.736 -19.403 1.00 87.81 179 GLU A O 1
ATOM 1390 N N . PHE A 1 180 ? -6.240 4.777 -18.961 1.00 89.81 180 PHE A N 1
ATOM 1391 C CA . PHE A 1 180 ? -5.171 5.347 -18.130 1.00 89.81 180 PHE A CA 1
ATOM 1392 C C . PHE A 1 180 ? -3.977 5.857 -18.943 1.00 89.81 180 PHE A C 1
ATOM 1394 O O . PHE A 1 180 ? -3.015 6.335 -18.360 1.00 89.81 180 PHE A O 1
ATOM 1401 N N . PHE A 1 181 ? -3.97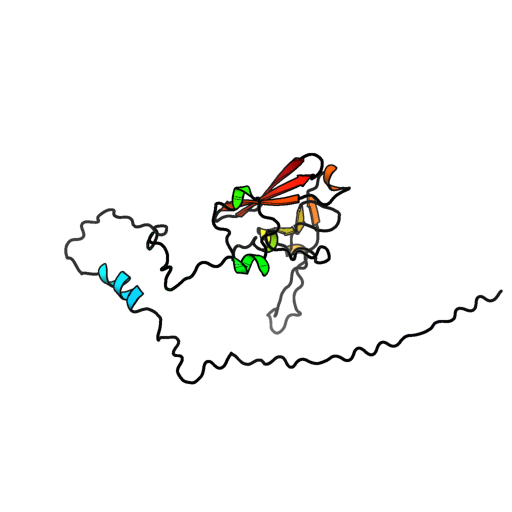4 5.768 -20.277 1.00 82.69 181 PHE A N 1
ATOM 1402 C CA . PHE A 1 181 ? -2.816 6.212 -21.070 1.00 82.69 181 PHE A CA 1
ATOM 1403 C C . PHE A 1 181 ? -2.632 7.731 -21.092 1.00 82.69 181 PHE A C 1
ATOM 1405 O O . PHE A 1 181 ? -1.505 8.215 -21.188 1.00 82.69 181 PHE A O 1
ATOM 1412 N N . SER A 1 182 ? -3.736 8.478 -21.050 1.00 79.75 182 SER A N 1
ATOM 1413 C CA . SER A 1 182 ? -3.716 9.928 -21.280 1.00 79.75 182 SER A CA 1
ATOM 1414 C C . SER A 1 182 ? -3.697 10.747 -19.992 1.00 79.75 182 SER A C 1
ATOM 1416 O O . SER A 1 182 ? -3.214 11.879 -19.999 1.00 79.75 182 SER A O 1
ATOM 1418 N N . TYR A 1 183 ? -4.209 10.188 -18.894 1.00 84.75 183 TYR A N 1
ATOM 1419 C CA . TYR A 1 183 ? -4.401 10.899 -17.635 1.00 84.75 183 TYR A CA 1
ATOM 1420 C C . TYR A 1 183 ? -4.062 10.001 -16.446 1.00 84.75 183 TYR A C 1
ATOM 1422 O O . TYR A 1 183 ? -4.307 8.796 -16.482 1.00 84.75 183 TYR A O 1
ATOM 1430 N N . GLU A 1 184 ? -3.513 10.607 -15.389 1.00 88.38 184 GLU A N 1
ATOM 1431 C CA . GLU A 1 184 ? -3.297 9.931 -14.107 1.00 88.38 184 GLU A CA 1
ATOM 1432 C C . GLU A 1 184 ? -4.655 9.463 -13.554 1.00 88.38 184 GLU A C 1
ATOM 1434 O O . GLU A 1 184 ? -5.539 10.306 -13.361 1.00 88.38 184 GLU A O 1
ATOM 1439 N N . PRO A 1 185 ? -4.847 8.156 -13.306 1.00 91.81 185 PRO A N 1
ATOM 1440 C CA . PRO A 1 185 ? -6.060 7.665 -12.679 1.00 91.81 185 PRO A CA 1
ATOM 1441 C C . PRO A 1 185 ? -6.073 8.007 -11.188 1.00 91.81 185 PRO A C 1
ATOM 1443 O O . PRO A 1 185 ? -5.030 8.197 -10.556 1.00 91.81 185 PRO A O 1
ATOM 1446 N N . THR A 1 186 ? -7.263 8.020 -10.601 1.00 91.81 186 THR A N 1
ATOM 1447 C CA . THR A 1 186 ? -7.409 8.079 -9.146 1.00 91.81 186 THR A CA 1
ATOM 1448 C C . THR A 1 186 ? -7.058 6.716 -8.559 1.00 91.81 186 THR A C 1
ATOM 1450 O O . THR A 1 186 ? -7.602 5.704 -9.001 1.00 91.81 186 THR A O 1
ATOM 1453 N N . TYR A 1 187 ? -6.172 6.688 -7.563 1.00 91.94 187 TYR A N 1
ATOM 1454 C CA . TYR A 1 187 ? -5.841 5.485 -6.800 1.00 91.94 187 TYR A CA 1
ATOM 1455 C C . TYR A 1 187 ? -6.432 5.575 -5.395 1.00 91.94 187 TYR A C 1
ATOM 1457 O O . TYR A 1 187 ? -6.153 6.535 -4.680 1.00 91.94 187 TYR A O 1
ATOM 1465 N N . GLU A 1 188 ? -7.185 4.562 -4.975 1.00 93.44 188 GLU A N 1
ATOM 1466 C CA . GLU A 1 188 ? -7.865 4.551 -3.677 1.00 93.44 188 GLU A CA 1
ATOM 1467 C C . GLU A 1 188 ? -7.804 3.176 -3.013 1.00 93.44 188 GLU A C 1
ATOM 1469 O O . GLU A 1 188 ? -8.190 2.169 -3.602 1.00 93.44 188 GLU A O 1
ATOM 1474 N N . ALA A 1 189 ? -7.382 3.130 -1.753 1.00 94.69 189 ALA A N 1
ATOM 1475 C CA . ALA A 1 189 ? -7.678 2.032 -0.850 1.00 94.69 189 ALA A CA 1
ATOM 1476 C C . ALA A 1 189 ? -9.104 2.207 -0.315 1.00 94.69 189 ALA A C 1
ATOM 1478 O O . ALA A 1 189 ? -9.405 3.216 0.325 1.00 94.69 189 ALA A O 1
ATOM 1479 N N . TYR A 1 190 ? -9.981 1.238 -0.582 1.00 95.44 190 TYR A N 1
ATOM 1480 C CA . TYR A 1 190 ? -11.405 1.333 -0.225 1.00 95.44 190 TYR A CA 1
ATOM 1481 C C . TYR A 1 190 ? -11.858 0.286 0.799 1.00 95.44 190 TYR A C 1
ATOM 1483 O O . TYR A 1 190 ? -12.946 0.395 1.356 1.00 95.44 190 TYR A O 1
ATOM 1491 N N . ALA A 1 191 ? -11.049 -0.743 1.046 1.00 95.50 191 ALA A N 1
ATOM 1492 C CA . ALA A 1 191 ? -11.302 -1.744 2.075 1.00 95.50 191 ALA A CA 1
ATOM 1493 C C . ALA A 1 191 ? -9.994 -2.433 2.472 1.00 95.50 191 ALA A C 1
ATOM 1495 O O . ALA A 1 191 ? -9.092 -2.567 1.647 1.00 95.50 191 ALA A O 1
ATOM 1496 N N . TRP A 1 192 ? -9.903 -2.895 3.714 1.00 95.62 192 TRP A N 1
ATOM 1497 C CA . TRP A 1 192 ? -8.752 -3.625 4.241 1.00 95.62 192 TRP A CA 1
ATOM 1498 C C . TRP A 1 192 ? -9.183 -4.548 5.378 1.00 95.62 192 TRP A C 1
ATOM 1500 O O . TRP A 1 192 ? -10.249 -4.369 5.969 1.00 95.62 192 TRP A O 1
ATOM 1510 N N . ASP A 1 193 ? -8.347 -5.539 5.653 1.00 93.62 193 ASP A N 1
ATOM 1511 C CA . ASP A 1 193 ? -8.428 -6.431 6.804 1.00 93.62 193 ASP A CA 1
ATOM 1512 C C . ASP A 1 193 ? -7.007 -6.767 7.294 1.00 93.62 193 ASP A C 1
ATOM 1514 O O . ASP A 1 193 ? -6.031 -6.187 6.822 1.00 93.62 193 ASP A O 1
ATOM 1518 N N . GLU A 1 194 ? -6.875 -7.689 8.252 1.00 89.06 194 GLU A N 1
ATOM 1519 C CA . GLU A 1 194 ? -5.566 -8.106 8.784 1.00 89.06 194 GLU A CA 1
ATOM 1520 C C . GLU A 1 194 ? -4.647 -8.744 7.723 1.00 89.06 194 GLU A C 1
ATOM 1522 O O . GLU A 1 194 ? -3.434 -8.811 7.917 1.00 89.06 194 GLU A O 1
ATOM 1527 N N . GLY A 1 195 ? -5.212 -9.247 6.621 1.00 89.94 195 GLY A N 1
ATOM 1528 C CA . GLY A 1 195 ? -4.477 -9.920 5.554 1.00 89.94 195 GLY A CA 1
ATOM 1529 C C . GLY A 1 195 ? -4.019 -8.976 4.448 1.00 89.94 195 GLY A C 1
ATOM 1530 O O . GLY A 1 195 ? -2.980 -9.216 3.838 1.00 89.94 195 GLY A O 1
ATOM 1531 N N . GLY A 1 196 ? -4.743 -7.886 4.188 1.00 94.12 196 GLY A N 1
ATOM 1532 C CA . GLY A 1 196 ? -4.357 -6.994 3.105 1.00 94.12 196 GLY A CA 1
ATOM 1533 C C . GLY A 1 196 ? -5.298 -5.837 2.811 1.00 94.12 196 GLY A C 1
ATOM 1534 O O . GLY A 1 196 ? -6.112 -5.417 3.632 1.00 94.12 196 GLY A O 1
ATOM 1535 N N . VAL A 1 197 ? -5.157 -5.293 1.602 1.00 95.69 197 VAL A N 1
ATOM 1536 C CA . VAL A 1 197 ? -5.846 -4.076 1.159 1.00 95.69 197 VAL A CA 1
ATOM 1537 C C . VAL A 1 197 ? -6.439 -4.250 -0.230 1.00 95.69 197 VAL A C 1
ATOM 1539 O O . VAL A 1 197 ? -5.839 -4.841 -1.132 1.00 95.69 197 VAL A O 1
ATOM 1542 N N . LYS A 1 198 ? -7.634 -3.700 -0.423 1.00 96.50 198 LYS A N 1
ATOM 1543 C CA . LYS A 1 198 ? -8.287 -3.589 -1.722 1.00 96.50 198 LYS A CA 1
ATOM 1544 C C . LYS A 1 198 ? -8.090 -2.190 -2.274 1.00 96.50 198 LYS A C 1
ATOM 1546 O O . LYS A 1 198 ? -8.408 -1.196 -1.620 1.00 96.50 198 LYS A O 1
ATOM 1551 N N . LEU A 1 199 ? -7.578 -2.145 -3.494 1.00 95.38 199 LEU A N 1
ATOM 1552 C CA . LEU A 1 199 ? -7.311 -0.934 -4.244 1.00 95.38 199 LEU A CA 1
ATOM 1553 C C . LEU A 1 199 ? -8.284 -0.806 -5.403 1.00 95.38 199 LEU A C 1
ATOM 1555 O O . LEU A 1 199 ? -8.634 -1.793 -6.049 1.00 95.38 199 LEU A O 1
ATOM 1559 N N . ARG A 1 200 ? -8.657 0.428 -5.701 1.00 95.06 200 ARG A N 1
ATOM 1560 C CA . ARG A 1 200 ? -9.436 0.825 -6.859 1.00 95.06 200 ARG A CA 1
ATOM 1561 C C . ARG A 1 200 ? -8.625 1.846 -7.647 1.00 95.06 200 ARG A C 1
ATOM 1563 O O . ARG A 1 200 ? -8.111 2.806 -7.080 1.00 95.06 200 ARG A O 1
ATOM 1570 N N . THR A 1 201 ? -8.484 1.613 -8.947 1.00 94.06 201 THR A N 1
ATOM 1571 C CA . THR A 1 201 ? -7.859 2.550 -9.890 1.00 94.06 201 THR A CA 1
ATOM 1572 C C . THR A 1 201 ? -8.922 3.015 -10.874 1.00 94.06 201 THR A C 1
ATOM 1574 O O . THR A 1 201 ? -9.405 2.193 -11.649 1.00 94.06 201 THR A O 1
ATOM 1577 N N . CYS A 1 202 ? -9.314 4.287 -10.840 1.00 93.56 202 CYS A N 1
ATOM 1578 C CA . CYS A 1 202 ? -10.416 4.813 -11.650 1.00 93.56 202 CYS A CA 1
ATOM 1579 C C . CYS A 1 202 ? -9.959 5.844 -12.674 1.00 93.56 202 CYS A C 1
ATOM 1581 O O . CYS A 1 202 ? -9.157 6.727 -12.373 1.00 93.56 202 CYS A O 1
ATOM 1583 N N . ASP A 1 203 ? -10.559 5.787 -13.859 1.00 92.06 203 ASP A N 1
ATOM 1584 C CA . ASP A 1 203 ? -10.508 6.892 -14.805 1.00 92.06 203 ASP A CA 1
ATOM 1585 C C . ASP A 1 203 ? -11.374 8.048 -14.290 1.00 92.06 203 ASP A C 1
ATOM 1587 O O . ASP A 1 203 ? -12.567 7.882 -14.020 1.00 92.06 203 ASP A O 1
ATOM 1591 N N . VAL A 1 204 ? -10.769 9.230 -14.186 1.00 81.88 204 VAL A N 1
ATOM 1592 C CA . VAL A 1 204 ? -11.426 10.453 -13.714 1.00 81.88 204 VAL A CA 1
ATOM 1593 C C . VAL A 1 204 ? -12.529 10.899 -14.679 1.00 81.88 204 VAL A C 1
ATOM 1595 O O . VAL A 1 204 ? -13.529 11.467 -14.246 1.00 81.88 204 VAL A O 1
ATOM 1598 N N . ALA A 1 205 ? -12.372 10.647 -15.983 1.00 79.00 205 ALA A N 1
ATOM 1599 C CA . ALA A 1 205 ? -13.320 11.103 -16.997 1.00 79.00 205 ALA A CA 1
ATOM 1600 C C . ALA A 1 205 ? -14.534 10.171 -17.144 1.00 79.00 205 ALA A C 1
ATOM 1602 O O . ALA A 1 205 ? -15.667 10.638 -17.262 1.00 79.00 205 ALA A O 1
ATOM 1603 N N . GLY A 1 206 ? -14.301 8.858 -17.168 1.00 75.94 206 GLY A N 1
ATOM 1604 C CA . GLY A 1 206 ? -15.311 7.841 -17.448 1.00 75.94 206 GLY A CA 1
ATOM 1605 C C . GLY A 1 206 ? -15.880 7.127 -16.223 1.00 75.94 206 GLY A C 1
ATOM 1606 O O . GLY A 1 206 ? -16.861 6.399 -16.370 1.00 75.94 206 GLY A O 1
ATOM 1607 N N . GLY A 1 207 ? -15.276 7.278 -15.038 1.00 82.56 207 GLY A N 1
ATOM 1608 C CA . GLY A 1 207 ? -15.709 6.608 -13.804 1.00 82.56 207 GLY A CA 1
ATOM 1609 C C . GLY A 1 207 ? -15.579 5.081 -13.834 1.00 82.56 207 GLY A C 1
ATOM 1610 O O . GLY A 1 207 ? -16.099 4.393 -12.957 1.00 82.56 207 GLY A O 1
ATOM 1611 N N . LYS A 1 208 ? -14.913 4.530 -14.855 1.00 89.62 208 LYS A N 1
ATOM 1612 C CA . LYS A 1 208 ? -14.594 3.105 -14.942 1.00 89.62 208 LYS A CA 1
ATOM 1613 C C . LYS A 1 208 ? -13.402 2.814 -14.050 1.00 89.62 208 LYS A C 1
ATOM 1615 O O . LYS A 1 208 ? -12.417 3.552 -14.082 1.00 89.62 208 LYS A O 1
ATOM 1620 N N . CYS A 1 209 ? -13.476 1.715 -13.311 1.00 93.62 209 CYS A N 1
ATOM 1621 C CA . CYS A 1 209 ? -12.455 1.369 -12.341 1.00 93.62 209 CYS A CA 1
ATOM 1622 C C . CYS A 1 209 ? -11.958 -0.064 -12.515 1.00 93.62 209 CYS A C 1
ATOM 1624 O O . CYS A 1 209 ? -12.706 -0.964 -12.896 1.00 93.62 209 CYS A O 1
ATOM 1626 N N . MET A 1 210 ? -10.683 -0.254 -12.200 1.00 94.06 210 MET A N 1
ATOM 1627 C CA . MET A 1 210 ? -10.050 -1.546 -12.001 1.00 94.06 210 MET A CA 1
ATOM 1628 C C . MET A 1 210 ? -9.896 -1.767 -10.498 1.00 94.06 210 MET A C 1
ATOM 1630 O O . MET A 1 210 ? -9.155 -1.037 -9.836 1.00 94.06 210 MET A O 1
ATOM 1634 N N . ASP A 1 211 ? -10.592 -2.772 -9.972 1.00 95.44 211 ASP A N 1
ATOM 1635 C CA . ASP A 1 211 ? -10.434 -3.207 -8.587 1.00 95.44 211 ASP A CA 1
ATOM 1636 C C . ASP A 1 211 ? -9.336 -4.270 -8.492 1.00 95.44 211 ASP A C 1
ATOM 1638 O O . ASP A 1 211 ? -9.156 -5.110 -9.376 1.00 95.44 211 ASP A O 1
ATOM 1642 N N . SER A 1 212 ? -8.571 -4.239 -7.411 1.00 94.31 212 SER A N 1
ATOM 1643 C CA . SER A 1 212 ? -7.487 -5.177 -7.135 1.00 94.31 212 SER A CA 1
ATOM 1644 C C . SER A 1 212 ? -7.425 -5.473 -5.645 1.00 94.31 212 SER A C 1
ATOM 1646 O O . SER A 1 212 ? -7.719 -4.612 -4.821 1.00 94.31 212 SER A O 1
ATOM 1648 N N . ALA A 1 213 ? -7.046 -6.696 -5.293 1.00 94.69 213 ALA A N 1
ATOM 1649 C CA . ALA A 1 213 ? -6.826 -7.104 -3.913 1.00 94.69 213 ALA A CA 1
ATOM 1650 C C . ALA A 1 213 ? -5.362 -7.501 -3.753 1.00 94.69 213 ALA A C 1
ATOM 1652 O O . ALA A 1 213 ? -4.859 -8.317 -4.526 1.00 94.69 213 ALA A O 1
ATOM 1653 N N . LEU A 1 214 ? -4.694 -6.898 -2.776 1.00 92.44 214 LEU A N 1
ATOM 1654 C CA . LEU A 1 214 ? -3.328 -7.223 -2.400 1.00 92.44 214 LEU A CA 1
ATOM 1655 C C . LEU A 1 214 ? -3.390 -7.990 -1.080 1.00 92.44 214 LEU A C 1
ATOM 1657 O O . LEU A 1 214 ? -3.883 -7.440 -0.096 1.00 92.44 214 LEU A O 1
ATOM 1661 N N . VAL A 1 215 ? -2.937 -9.244 -1.099 1.00 88.19 215 VAL A N 1
ATOM 1662 C CA . VAL A 1 215 ? -2.985 -10.213 0.010 1.00 88.19 215 VAL A CA 1
ATOM 1663 C C . VAL A 1 215 ? -1.657 -10.938 0.147 1.00 88.19 215 VAL A C 1
ATOM 1665 O O . VAL A 1 215 ? -0.949 -11.032 -0.882 1.00 88.19 215 VAL A O 1
#